Protein AF-A0A920ETE8-F1 (afdb_monomer)

Solvent-accessible surface area (backbone atoms only — not comparable to full-atom values): 13057 Å² total; per-residue (Å²): 88,96,81,69,82,36,92,68,76,80,71,85,88,72,51,53,39,56,48,32,39,50,60,36,84,74,76,60,99,85,58,78,93,66,54,73,70,38,56,34,35,37,50,45,103,34,40,29,68,51,99,68,70,90,76,66,84,75,61,38,70,64,80,86,48,90,94,59,70,65,76,68,54,61,58,68,28,41,50,51,26,44,46,45,40,51,78,30,44,57,71,51,70,75,56,35,74,44,42,38,43,24,80,41,69,48,21,35,28,38,52,48,53,51,51,48,48,26,70,57,82,55,103,54,100,55,59,39,79,79,56,87,38,87,51,88,80,77,89,91,70,62,55,55,48,62,49,63,82,90,73,92,70,94,63,94,71,80,65,64,29,39,30,35,42,31,43,35,26,25,72,63,41,55,51,45,68,74,55,46,24,73,62,12,30,53,34,80,73,39,41,74,67,72,34,82,69,85,76,69,71,63,52,42,62,72,40,49,38,36,59,49,62,79,80,79,126

Structure (mmCIF, N/CA/C/O backbone):
data_AF-A0A920ETE8-F1
#
_entry.id   AF-A0A920ETE8-F1
#
loop_
_atom_site.group_PDB
_atom_site.id
_atom_site.type_symbol
_atom_site.label_atom_id
_atom_site.label_alt_id
_atom_site.label_comp_id
_atom_site.label_asym_id
_atom_site.label_entity_id
_atom_site.label_seq_id
_atom_site.pdbx_PDB_ins_code
_atom_site.Cartn_x
_atom_site.Cartn_y
_atom_site.Cartn_z
_atom_site.occupancy
_atom_site.B_iso_or_equiv
_atom_site.auth_seq_id
_atom_site.auth_comp_id
_atom_site.auth_asym_id
_atom_site.auth_atom_id
_atom_site.pdbx_PDB_model_num
ATOM 1 N N . MET A 1 1 ? -14.131 1.488 -5.781 1.00 66.25 1 MET A N 1
ATOM 2 C CA . MET A 1 1 ? -15.372 0.775 -5.403 1.00 66.25 1 MET A CA 1
ATOM 3 C C . MET A 1 1 ? -16.608 1.586 -5.761 1.00 66.25 1 MET A C 1
ATOM 5 O O . MET A 1 1 ? -17.463 1.063 -6.451 1.00 66.25 1 MET A O 1
ATOM 9 N N . THR A 1 2 ? -16.674 2.869 -5.395 1.00 75.12 2 THR A N 1
ATOM 10 C CA . THR A 1 2 ? -17.856 3.734 -5.604 1.00 75.12 2 THR A CA 1
ATOM 11 C C . THR A 1 2 ? -18.265 3.981 -7.062 1.00 75.12 2 THR A C 1
ATOM 13 O O . THR A 1 2 ? -19.427 4.248 -7.316 1.00 75.12 2 THR A O 1
ATOM 16 N N . HIS A 1 3 ? -17.344 3.849 -8.023 1.00 78.06 3 HIS A N 1
ATOM 17 C CA . HIS A 1 3 ? -17.614 4.018 -9.461 1.00 78.06 3 HIS A CA 1
ATOM 18 C C . HIS A 1 3 ? -17.685 2.678 -10.227 1.00 78.06 3 HIS A C 1
ATOM 20 O O . HIS A 1 3 ? -17.505 2.649 -11.439 1.00 78.06 3 HIS A O 1
ATOM 26 N N . GLY A 1 4 ? -17.819 1.536 -9.537 1.00 77.62 4 GLY A N 1
ATOM 27 C CA . GLY A 1 4 ? -17.937 0.202 -10.161 1.00 77.62 4 GLY A CA 1
ATOM 28 C C . GLY A 1 4 ? -16.672 -0.364 -10.836 1.00 77.62 4 GLY A C 1
ATOM 29 O O . GLY A 1 4 ? -16.615 -1.558 -11.120 1.00 77.62 4 GLY A O 1
ATOM 30 N N . GLY A 1 5 ? -15.632 0.450 -11.040 1.00 78.50 5 GLY A N 1
ATOM 31 C CA . GLY A 1 5 ? -14.376 0.056 -11.699 1.00 78.50 5 GLY A CA 1
ATOM 32 C C . GLY A 1 5 ? -13.335 -0.645 -10.815 1.00 78.50 5 GLY A C 1
ATOM 33 O O . GLY A 1 5 ? -12.201 -0.830 -11.244 1.00 78.50 5 GLY A O 1
ATOM 34 N N . TYR A 1 6 ? -13.668 -0.999 -9.569 1.00 79.25 6 TYR A N 1
ATOM 35 C CA . TYR A 1 6 ? -12.747 -1.740 -8.695 1.00 79.25 6 TYR A CA 1
ATOM 36 C C . TYR A 1 6 ? -12.942 -3.248 -8.855 1.00 79.25 6 TYR A C 1
ATOM 38 O O . TYR A 1 6 ? -14.025 -3.698 -9.221 1.00 79.25 6 TYR A O 1
ATOM 46 N N . GLN A 1 7 ? -11.892 -4.024 -8.578 1.00 82.31 7 GLN A N 1
ATOM 47 C CA . GLN A 1 7 ? -11.924 -5.480 -8.744 1.00 82.31 7 GLN A CA 1
ATOM 48 C C . GLN A 1 7 ? -12.882 -6.147 -7.751 1.00 82.31 7 GLN A C 1
ATOM 50 O O . GLN A 1 7 ? -13.643 -7.030 -8.132 1.00 82.31 7 GLN A O 1
ATOM 55 N N . HIS A 1 8 ? -12.887 -5.683 -6.499 1.00 83.12 8 HIS A N 1
ATOM 56 C CA . HIS A 1 8 ? -13.886 -6.082 -5.514 1.00 83.12 8 HIS A CA 1
ATOM 57 C C . HIS A 1 8 ? -15.174 -5.269 -5.704 1.00 83.12 8 HIS A C 1
ATOM 59 O O . HIS A 1 8 ? -15.142 -4.031 -5.696 1.00 83.12 8 HIS A O 1
ATOM 65 N N . LYS A 1 9 ? -16.297 -5.970 -5.866 1.00 86.62 9 LYS A N 1
ATOM 66 C CA . LYS A 1 9 ? 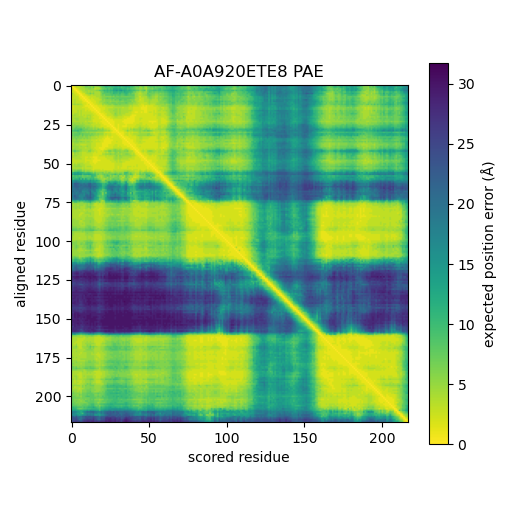-17.626 -5.400 -6.105 1.00 86.62 9 LYS A CA 1
ATOM 67 C C . LYS A 1 9 ? -18.580 -5.892 -5.009 1.00 86.62 9 LYS A C 1
ATOM 69 O O . LYS A 1 9 ? -19.114 -6.986 -5.155 1.00 86.62 9 LYS A O 1
ATOM 74 N N . PRO A 1 10 ? -18.736 -5.146 -3.903 1.00 86.06 10 PRO A N 1
ATOM 75 C CA . PRO A 1 10 ? -19.674 -5.520 -2.847 1.00 86.06 10 PRO A CA 1
ATOM 76 C C . PRO A 1 10 ? -21.125 -5.430 -3.344 1.00 86.06 10 PRO A C 1
ATOM 78 O O . PRO A 1 10 ? -21.426 -4.637 -4.240 1.00 86.06 10 PRO A O 1
ATOM 81 N N . GLU A 1 11 ? -22.011 -6.229 -2.751 1.00 88.44 11 GLU A N 1
ATOM 82 C CA . GLU A 1 11 ? -23.455 -6.126 -2.982 1.00 88.44 11 GLU A CA 1
ATOM 83 C C . GLU A 1 11 ? -24.005 -4.800 -2.439 1.00 88.44 11 GLU A C 1
ATOM 85 O O . GLU A 1 11 ? -23.480 -4.242 -1.475 1.00 88.44 11 GLU A O 1
ATOM 90 N N . PHE A 1 12 ? -25.054 -4.272 -3.071 1.00 88.50 12 PHE A N 1
ATOM 91 C CA . PHE A 1 12 ? -25.708 -3.041 -2.627 1.00 88.50 12 PHE A CA 1
ATOM 92 C C . PHE A 1 12 ? -26.869 -3.337 -1.660 1.00 88.50 12 PHE A C 1
ATOM 94 O O . PHE A 1 12 ? -27.581 -4.317 -1.873 1.00 88.50 12 PHE A O 1
ATOM 101 N N . PRO A 1 13 ? -27.138 -2.453 -0.675 1.00 90.25 13 PRO A N 1
ATOM 102 C CA . PRO A 1 13 ? -26.346 -1.278 -0.301 1.00 90.25 13 PRO A CA 1
ATOM 103 C C . PRO A 1 13 ? -25.089 -1.662 0.500 1.00 90.25 13 PRO A C 1
ATOM 105 O O . PRO A 1 13 ? -25.115 -2.599 1.290 1.00 90.25 13 PRO A O 1
ATOM 108 N N . PHE A 1 14 ? -24.001 -0.899 0.346 1.00 90.25 14 PHE A N 1
ATOM 109 C CA . PHE A 1 14 ? -22.785 -1.091 1.146 1.00 90.25 14 PHE A CA 1
ATOM 110 C C . PHE A 1 14 ? -22.212 0.230 1.656 1.00 90.25 14 PHE A C 1
ATOM 112 O O . PHE A 1 14 ? -22.317 1.267 0.999 1.00 90.25 14 PHE A O 1
ATOM 119 N N . THR A 1 15 ? -21.527 0.161 2.797 1.00 92.06 15 THR A N 1
ATOM 120 C CA . THR A 1 15 ? -20.745 1.270 3.355 1.00 92.06 15 THR A CA 1
ATOM 121 C C . THR A 1 15 ? -19.327 1.253 2.771 1.00 92.06 15 THR A C 1
ATOM 123 O O . THR A 1 15 ? -18.614 0.258 2.936 1.00 92.06 15 THR A O 1
ATOM 126 N N . PRO A 1 16 ? -18.870 2.318 2.088 1.00 90.25 16 PRO A N 1
ATOM 127 C CA . PRO A 1 16 ? -17.507 2.395 1.562 1.00 90.25 16 PRO A CA 1
ATOM 128 C C . PRO A 1 16 ? -16.430 2.494 2.657 1.00 90.25 16 PRO A C 1
ATOM 130 O O . PRO A 1 16 ? -16.723 2.643 3.837 1.00 90.25 16 PRO A O 1
ATOM 133 N N . GLY A 1 17 ? -15.159 2.465 2.246 1.00 87.69 17 GLY A N 1
ATOM 134 C CA . GLY A 1 17 ? -14.003 2.640 3.133 1.00 87.69 17 GLY A CA 1
ATOM 135 C C . GLY A 1 17 ? -13.349 1.325 3.526 1.00 87.69 17 GLY A C 1
ATOM 136 O O . GLY A 1 17 ? -14.026 0.413 3.985 1.00 87.69 17 GLY A O 1
ATOM 137 N N . THR A 1 18 ? -12.033 1.236 3.337 1.00 86.12 18 THR A N 1
ATOM 138 C CA . THR A 1 18 ? -11.254 0.022 3.632 1.00 86.12 18 THR A CA 1
ATOM 139 C C . THR A 1 18 ? -10.284 0.174 4.790 1.00 86.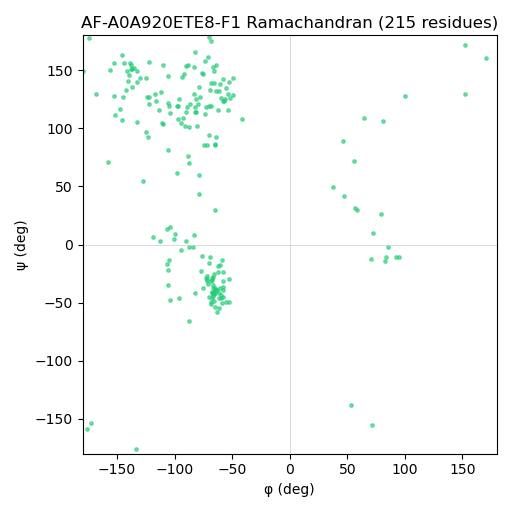12 18 THR A C 1
ATOM 141 O O . THR A 1 18 ? -9.512 -0.731 5.080 1.00 86.12 18 THR A O 1
ATOM 144 N N . GLU A 1 19 ? -10.289 1.336 5.425 1.00 85.69 19 GLU A N 1
ATOM 145 C CA . GLU A 1 19 ? -9.386 1.700 6.503 1.00 85.69 19 GLU A CA 1
ATOM 146 C C . GLU A 1 19 ? -10.174 2.481 7.544 1.00 85.69 19 GLU A C 1
ATOM 148 O O . GLU A 1 19 ? -11.027 3.295 7.188 1.00 85.69 19 GLU A O 1
ATOM 153 N N . MET A 1 20 ? -9.882 2.225 8.814 1.00 85.38 20 MET A N 1
ATOM 154 C CA . MET A 1 20 ? -10.453 2.947 9.940 1.00 85.38 20 MET A CA 1
ATOM 155 C C . MET A 1 20 ? -9.428 3.119 11.062 1.00 85.38 20 MET A C 1
ATOM 157 O O . MET A 1 20 ? -8.461 2.360 11.197 1.00 85.38 20 MET A O 1
ATOM 161 N N . ALA A 1 21 ? -9.665 4.147 11.867 1.00 85.75 21 ALA A N 1
ATOM 162 C CA . ALA A 1 21 ? -8.998 4.383 13.131 1.00 85.75 21 ALA A CA 1
ATOM 163 C C . ALA A 1 21 ? -10.029 4.942 14.108 1.00 85.75 21 ALA A C 1
ATOM 165 O O . ALA A 1 21 ? -10.775 5.856 13.758 1.00 85.75 21 ALA A O 1
ATOM 166 N N . GLY A 1 22 ? -10.069 4.412 15.322 1.00 86.44 22 GLY A N 1
ATOM 167 C CA . GLY A 1 22 ? -11.106 4.766 16.277 1.00 86.44 22 GLY A CA 1
ATOM 168 C C . GLY A 1 22 ? -10.850 4.178 17.651 1.00 86.44 22 GLY A C 1
ATOM 169 O O . GLY A 1 22 ? -9.704 3.937 18.028 1.00 86.44 22 GLY A O 1
ATOM 170 N N . GLU A 1 23 ? -11.935 3.971 18.380 1.00 89.75 23 GLU A N 1
ATOM 171 C CA . GLU A 1 23 ? -11.962 3.441 19.736 1.00 89.75 23 GLU A CA 1
ATOM 172 C C . GLU A 1 23 ? -12.972 2.297 19.803 1.00 89.75 23 GLU A C 1
ATOM 174 O O . GLU A 1 23 ? -14.011 2.342 19.141 1.00 89.75 23 GLU A O 1
ATOM 179 N N . VAL A 1 24 ? -12.663 1.262 20.577 1.00 91.69 24 VAL A N 1
ATOM 180 C CA . VAL A 1 24 ? -13.579 0.144 20.796 1.00 91.69 24 VAL A CA 1
ATOM 181 C C . VAL A 1 24 ? -14.759 0.612 21.643 1.00 91.69 24 VAL A C 1
ATOM 183 O O . VAL A 1 24 ? -14.587 1.002 22.794 1.00 91.69 24 VAL A O 1
ATOM 186 N N . THR A 1 25 ? -15.969 0.523 21.097 1.00 93.88 25 THR A N 1
ATOM 187 C CA . THR A 1 25 ? -17.221 0.879 21.789 1.00 93.88 25 THR A CA 1
ATOM 188 C C . THR A 1 25 ? -18.042 -0.340 22.211 1.00 93.88 25 THR A C 1
ATOM 190 O O . THR A 1 25 ? -18.844 -0.248 23.136 1.00 93.88 25 THR A O 1
ATOM 193 N N . ALA A 1 26 ? -17.827 -1.489 21.567 1.00 93.25 26 ALA A N 1
ATOM 194 C CA . ALA A 1 26 ? -18.455 -2.767 21.885 1.00 93.25 26 ALA A CA 1
ATOM 195 C C . ALA A 1 26 ? -17.546 -3.932 21.462 1.00 93.25 26 ALA A C 1
ATOM 197 O O . ALA A 1 26 ? -16.709 -3.784 20.569 1.00 93.25 26 ALA A O 1
ATOM 198 N N . LEU A 1 27 ? -17.731 -5.093 22.091 1.00 92.38 27 LEU A N 1
ATOM 199 C CA . LEU A 1 27 ? -16.986 -6.322 21.816 1.00 92.38 27 LEU A CA 1
ATOM 200 C C . LEU A 1 27 ? -17.955 -7.459 21.494 1.00 92.38 27 LEU A C 1
ATOM 202 O O . LEU A 1 27 ? -19.029 -7.549 22.086 1.00 92.38 27 LEU A O 1
ATOM 206 N N . GLY A 1 28 ? -17.566 -8.330 20.562 1.00 90.00 28 GLY A N 1
ATOM 207 C CA . GLY A 1 28 ? -18.260 -9.601 20.357 1.00 90.00 28 GLY A CA 1
ATOM 208 C C . GLY A 1 28 ? -17.950 -10.583 21.489 1.00 90.00 28 GLY A C 1
ATOM 209 O O . GLY A 1 28 ? -16.904 -10.476 22.124 1.00 90.00 28 GLY A O 1
ATOM 210 N N . GLU A 1 29 ? -18.824 -11.569 21.697 1.00 89.19 29 GLU A N 1
ATOM 211 C CA . GLU A 1 29 ? -18.759 -12.522 22.824 1.00 89.19 29 GLU A CA 1
ATOM 212 C C . GLU A 1 29 ? -17.406 -13.241 22.971 1.00 89.19 29 GLU A C 1
ATOM 214 O O . GLU A 1 29 ? -16.997 -13.562 24.081 1.00 89.19 29 GLU A O 1
ATOM 219 N N . ASN A 1 30 ? -16.685 -13.446 21.864 1.00 88.44 30 ASN A N 1
ATOM 220 C CA . ASN A 1 30 ? -15.416 -14.182 21.829 1.00 88.44 30 ASN A CA 1
ATOM 221 C C . ASN A 1 30 ? -14.176 -13.286 21.642 1.00 88.44 30 ASN A C 1
ATOM 223 O O . ASN A 1 30 ? -13.104 -13.789 21.309 1.00 88.44 30 ASN A O 1
ATOM 227 N N . VAL A 1 31 ? -14.299 -11.963 21.791 1.00 88.19 31 VAL A N 1
ATOM 228 C CA . VAL A 1 31 ? -13.163 -11.040 21.632 1.00 88.19 31 VAL A CA 1
ATOM 229 C C . VAL A 1 31 ? -12.506 -10.787 22.987 1.00 88.19 31 VAL A C 1
ATOM 231 O O . VAL A 1 31 ? -13.065 -10.090 23.826 1.00 88.19 31 VAL A O 1
ATOM 234 N N . THR A 1 32 ? -11.300 -11.326 23.183 1.00 88.25 32 THR A N 1
ATOM 235 C CA . THR A 1 32 ? -10.546 -11.220 24.449 1.00 88.25 32 THR A CA 1
ATOM 236 C C . THR A 1 32 ? -9.351 -10.271 24.394 1.00 88.25 32 THR A C 1
ATOM 238 O O . THR A 1 32 ? -8.848 -9.863 25.436 1.00 88.25 32 THR A O 1
ATOM 241 N N . ASP A 1 33 ? -8.888 -9.912 23.195 1.00 87.69 33 ASP A N 1
ATOM 242 C CA . ASP A 1 33 ? -7.639 -9.157 22.997 1.00 87.69 33 ASP A CA 1
ATOM 243 C C . ASP A 1 33 ? -7.800 -7.631 23.137 1.00 87.69 33 ASP A C 1
ATOM 245 O O . ASP A 1 33 ? -6.825 -6.891 23.012 1.00 87.69 33 ASP A O 1
ATOM 249 N N . PHE A 1 34 ? -9.024 -7.151 23.380 1.00 89.06 34 PHE A N 1
ATOM 250 C CA . PHE A 1 34 ? -9.376 -5.731 23.442 1.00 89.06 34 PHE A CA 1
ATOM 251 C C . PHE A 1 34 ? -10.340 -5.446 24.592 1.00 89.06 34 PHE A C 1
ATOM 253 O O . PHE A 1 34 ? -11.110 -6.314 25.000 1.00 89.06 34 PHE A O 1
ATOM 260 N N . LYS A 1 35 ? -10.354 -4.198 25.061 1.00 90.75 35 LYS A N 1
ATOM 261 C CA . LYS A 1 35 ? -11.374 -3.655 25.971 1.00 90.75 35 LYS A CA 1
ATOM 262 C C . LYS A 1 35 ? -12.059 -2.435 25.360 1.00 90.75 35 LYS A C 1
ATOM 264 O O . LYS A 1 35 ? -11.497 -1.743 24.513 1.00 90.75 35 LYS A O 1
ATOM 269 N N . ILE A 1 36 ? -13.275 -2.150 25.826 1.00 92.88 36 ILE A N 1
ATOM 270 C CA . ILE A 1 36 ? -13.955 -0.884 25.522 1.00 92.88 36 ILE A CA 1
ATOM 271 C C . ILE A 1 36 ? -13.044 0.273 25.947 1.00 92.88 36 ILE A C 1
ATOM 273 O O . ILE A 1 36 ? -12.456 0.244 27.031 1.00 92.88 36 ILE A O 1
ATOM 277 N N . GLY A 1 37 ? -12.909 1.269 25.079 1.00 89.44 37 GLY A N 1
ATOM 278 C CA . GLY A 1 37 ? -12.001 2.393 25.265 1.00 89.44 37 GLY A CA 1
ATOM 279 C C . GLY A 1 37 ? -10.632 2.233 24.605 1.00 89.44 37 GLY A C 1
ATOM 280 O O . GLY A 1 37 ? -9.878 3.204 24.522 1.00 89.44 37 GLY A O 1
ATOM 281 N N . ASP A 1 38 ? -10.283 1.037 24.117 1.00 88.00 38 ASP A N 1
ATOM 282 C CA . ASP A 1 38 ? -8.993 0.850 23.461 1.00 88.00 38 ASP A CA 1
ATOM 283 C C . ASP A 1 38 ? -8.947 1.585 22.120 1.00 88.00 38 ASP A C 1
ATOM 285 O O . ASP A 1 38 ? -9.859 1.439 21.297 1.00 88.00 38 ASP A O 1
ATOM 289 N N . PRO A 1 39 ? -7.866 2.335 21.839 1.00 85.81 39 PRO A N 1
ATOM 290 C CA . PRO A 1 39 ? -7.649 2.860 20.509 1.00 85.81 39 PRO A CA 1
ATOM 291 C C . PRO A 1 39 ? -7.335 1.700 19.563 1.00 85.81 39 PRO A C 1
ATOM 293 O O . PRO A 1 39 ? -6.558 0.802 19.891 1.00 85.81 39 PRO A O 1
ATOM 296 N N . VAL A 1 40 ? -7.897 1.738 18.360 1.00 85.38 40 VAL A N 1
ATOM 297 C CA . VAL A 1 40 ? -7.724 0.690 17.352 1.00 85.38 40 VAL A CA 1
ATOM 298 C C . VAL A 1 40 ? -7.507 1.270 15.965 1.00 85.38 40 VAL A C 1
ATOM 300 O O . VAL A 1 40 ? -7.982 2.354 15.623 1.00 85.38 40 VAL A O 1
ATOM 303 N N . VAL A 1 41 ? -6.774 0.515 15.153 1.00 84.12 41 VAL A N 1
ATOM 304 C CA . VAL A 1 41 ? -6.620 0.744 13.718 1.00 84.12 41 VAL A CA 1
ATOM 305 C C . VAL A 1 41 ? -6.831 -0.565 12.977 1.00 84.12 41 VAL A C 1
ATOM 307 O O . VAL A 1 41 ? -6.347 -1.628 13.377 1.00 84.12 41 VAL A O 1
ATOM 310 N N . GLY A 1 42 ? -7.513 -0.492 11.847 1.00 81.62 42 GLY A N 1
ATOM 311 C CA . GLY A 1 42 ? -7.835 -1.677 11.074 1.00 81.62 42 GLY A CA 1
ATOM 312 C C . GLY A 1 42 ? -8.536 -1.328 9.780 1.00 81.62 42 GLY A C 1
ATOM 313 O O . GLY A 1 42 ? -8.433 -0.215 9.265 1.00 81.62 42 GLY A O 1
ATOM 314 N N . GLY A 1 43 ? -9.237 -2.310 9.244 1.00 81.06 43 GLY A N 1
ATOM 315 C CA . GLY A 1 43 ? -10.015 -2.144 8.037 1.00 81.06 43 GLY A CA 1
ATOM 316 C C . GLY A 1 43 ? -10.522 -3.479 7.526 1.00 81.06 43 GLY A C 1
ATOM 317 O O . GLY A 1 43 ? -9.989 -4.534 7.860 1.00 81.06 43 GLY A O 1
ATOM 318 N N . ALA A 1 44 ? -11.551 -3.407 6.698 1.00 82.75 44 ALA A N 1
ATOM 319 C CA . ALA A 1 44 ? -12.096 -4.526 5.947 1.00 82.75 44 ALA A CA 1
ATOM 320 C C . ALA A 1 44 ? -12.311 -4.077 4.495 1.00 82.75 44 ALA A C 1
ATOM 322 O O . ALA A 1 44 ? -11.983 -2.952 4.130 1.00 82.75 44 ALA A O 1
ATOM 323 N N . LEU A 1 45 ? -12.883 -4.919 3.638 1.00 84.38 45 LEU A N 1
ATOM 324 C CA . LEU A 1 45 ? -13.268 -4.520 2.276 1.00 84.38 45 LEU A CA 1
ATOM 325 C C . LEU A 1 45 ? -14.598 -3.732 2.256 1.00 84.38 45 LEU A C 1
ATOM 327 O O . LEU A 1 45 ? -15.460 -3.980 1.416 1.00 84.38 45 LEU A O 1
ATOM 331 N N . GLY A 1 46 ? -14.765 -2.790 3.189 1.00 87.44 46 GLY A N 1
ATOM 332 C CA . GLY A 1 46 ? -15.981 -2.006 3.417 1.00 87.44 46 GLY A CA 1
ATOM 333 C C . GLY A 1 46 ? -16.117 -1.556 4.877 1.00 87.44 46 GLY A C 1
ATOM 334 O O . GLY A 1 46 ? -15.352 -1.981 5.742 1.00 87.44 46 GLY A O 1
ATOM 335 N N . GLY A 1 47 ? -17.095 -0.688 5.144 1.00 89.56 47 GLY A N 1
ATOM 336 C CA . GLY A 1 47 ? -17.485 -0.261 6.493 1.00 89.56 47 GLY A CA 1
ATOM 337 C C . GLY A 1 47 ? -16.664 0.877 7.106 1.00 89.56 47 GLY A C 1
ATOM 338 O O . GLY A 1 47 ? -17.068 1.408 8.132 1.00 89.56 47 GLY A O 1
ATOM 339 N N . GLY A 1 48 ? -15.533 1.269 6.509 1.00 88.81 48 GLY A N 1
ATOM 340 C CA . GLY A 1 48 ? -14.594 2.224 7.118 1.00 88.81 48 GLY A CA 1
ATOM 341 C C . GLY A 1 48 ? -15.005 3.701 7.071 1.00 88.81 48 GLY A C 1
ATOM 342 O O . GLY A 1 48 ? -14.529 4.486 7.883 1.00 88.81 48 GLY A O 1
ATOM 343 N N . LEU A 1 49 ? -15.871 4.102 6.135 1.00 90.62 49 LEU A N 1
ATOM 344 C CA . LEU A 1 49 ? -16.387 5.473 6.022 1.00 90.62 49 LEU A CA 1
ATOM 345 C C . LEU A 1 49 ? -17.764 5.585 6.686 1.00 90.62 49 LEU A C 1
ATOM 347 O O . LEU A 1 49 ? -18.762 5.882 6.032 1.00 90.62 49 LEU A O 1
ATOM 351 N N . ALA A 1 50 ? -17.797 5.317 7.988 1.00 92.19 50 ALA A N 1
ATOM 352 C CA . ALA A 1 50 ? -18.955 5.469 8.859 1.00 92.19 50 ALA A CA 1
ATOM 353 C C . ALA A 1 50 ? -18.505 5.903 10.259 1.00 92.19 50 ALA A C 1
ATOM 355 O O . ALA A 1 50 ? -17.336 5.760 10.614 1.00 92.19 50 ALA A O 1
ATOM 356 N N . GLU A 1 51 ? -19.437 6.421 11.059 1.00 92.38 51 GLU A N 1
ATOM 357 C CA . GLU A 1 51 ? -19.171 6.778 12.460 1.00 92.38 51 GLU A CA 1
ATOM 358 C C . GLU A 1 51 ? -18.909 5.538 13.325 1.00 92.38 51 GLU A C 1
ATOM 360 O O . GLU A 1 51 ? -18.139 5.593 14.279 1.00 92.38 51 GLU A O 1
ATOM 365 N N . MET A 1 52 ? -19.533 4.413 12.965 1.00 91.38 52 MET A N 1
ATOM 366 C CA . MET A 1 52 ? -19.440 3.130 13.653 1.00 91.38 52 MET A CA 1
ATOM 367 C C . MET A 1 52 ? -19.362 2.007 12.619 1.00 91.38 52 MET A C 1
ATOM 369 O O . MET A 1 52 ? -19.991 2.077 11.562 1.00 91.38 52 MET A O 1
ATOM 373 N N . GLY A 1 53 ? -18.622 0.946 12.933 1.00 90.06 53 GLY A N 1
ATOM 374 C CA . GLY A 1 53 ? -18.525 -0.230 12.077 1.00 90.06 53 GLY A CA 1
ATOM 375 C C . GLY A 1 53 ? -18.127 -1.471 12.862 1.00 90.06 53 GLY A C 1
ATOM 376 O O . GLY A 1 53 ? -17.420 -1.387 13.865 1.00 90.06 53 GLY A O 1
ATOM 377 N N . VAL A 1 54 ? -18.592 -2.627 12.393 1.00 90.50 54 VAL A N 1
ATOM 378 C CA . VAL A 1 54 ? -18.227 -3.933 12.945 1.00 90.50 54 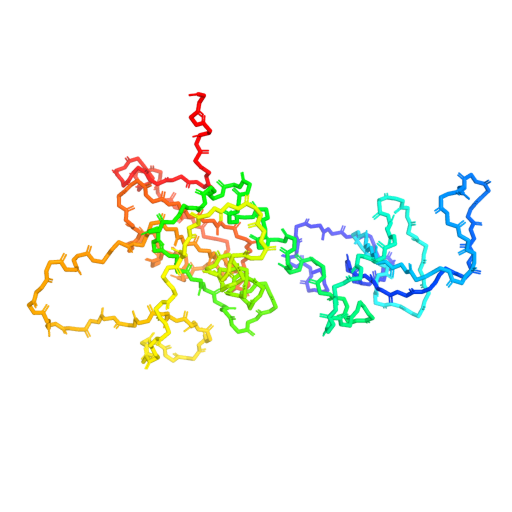VAL A CA 1
ATOM 379 C C . VAL A 1 54 ? -17.114 -4.507 12.082 1.00 90.50 54 VAL A C 1
ATOM 381 O O . VAL A 1 54 ? -17.304 -4.723 10.885 1.00 90.50 54 VAL A O 1
ATOM 384 N N . PHE A 1 55 ? -15.950 -4.746 12.681 1.00 87.12 55 PHE A N 1
ATOM 385 C CA . PHE A 1 55 ? -14.773 -5.225 11.964 1.00 87.12 55 PHE A CA 1
ATOM 386 C C . PHE A 1 55 ? -14.291 -6.543 12.567 1.00 87.12 55 PHE A C 1
ATOM 388 O O . PHE A 1 55 ? -13.954 -6.573 13.753 1.00 87.12 55 PHE A O 1
ATOM 395 N N . PRO A 1 56 ? -14.234 -7.630 11.779 1.00 80.38 56 PRO A N 1
ATOM 396 C CA . PRO A 1 56 ? -13.565 -8.838 12.225 1.00 80.38 56 PRO A CA 1
ATOM 397 C C . PRO A 1 56 ? -12.047 -8.607 12.262 1.00 80.38 56 PRO A C 1
ATOM 399 O O . PRO A 1 56 ? -11.537 -7.704 11.587 1.00 80.38 56 PRO A O 1
ATOM 402 N N . PRO A 1 57 ? -11.296 -9.442 12.997 1.00 70.38 57 PRO A N 1
ATOM 403 C CA . PRO A 1 57 ? -9.853 -9.486 12.861 1.00 70.38 57 PRO A CA 1
ATOM 404 C C . PRO A 1 57 ? -9.427 -9.604 11.382 1.00 70.38 57 PRO A C 1
ATOM 406 O O . PRO A 1 57 ? -10.076 -10.308 10.606 1.00 70.38 57 PRO A O 1
ATOM 409 N N . PRO A 1 58 ? -8.329 -8.947 10.979 1.00 72.00 58 PRO A N 1
ATOM 410 C CA . PRO A 1 58 ? -7.338 -8.377 11.875 1.00 72.00 58 PRO A CA 1
ATOM 411 C C . PRO A 1 58 ? -7.534 -6.867 12.158 1.00 72.00 58 PRO A C 1
ATOM 413 O O . PRO A 1 58 ? -7.229 -6.003 11.333 1.00 72.00 58 PRO A O 1
ATOM 416 N N . VAL A 1 59 ? -7.980 -6.554 13.379 1.00 75.00 59 VAL A N 1
ATOM 417 C CA . VAL A 1 59 ? -7.967 -5.218 14.002 1.00 75.00 59 VAL A CA 1
ATOM 418 C C . VAL A 1 59 ? -6.853 -5.221 15.040 1.00 75.00 59 VAL A C 1
ATOM 420 O O . VAL A 1 59 ? -6.583 -6.255 15.644 1.00 75.00 59 VAL A O 1
ATOM 423 N N . TYR A 1 60 ? -6.162 -4.097 15.216 1.00 77.12 60 TYR A N 1
ATOM 424 C CA . TYR A 1 60 ? -4.986 -4.033 16.078 1.00 77.12 60 TYR A CA 1
ATOM 425 C C . TYR A 1 60 ? -4.995 -2.770 16.924 1.00 77.12 60 TYR A C 1
ATOM 427 O O . TYR A 1 60 ? -5.456 -1.718 16.471 1.00 77.12 60 TYR A O 1
ATOM 435 N N . ALA A 1 61 ? -4.375 -2.847 18.099 1.00 73.81 61 ALA A N 1
ATOM 436 C CA . ALA A 1 61 ? -3.958 -1.652 18.812 1.00 73.81 61 ALA A CA 1
ATOM 437 C C . ALA A 1 61 ? -2.962 -0.860 17.935 1.00 73.81 61 ALA A C 1
ATOM 439 O O . ALA A 1 61 ? -2.096 -1.461 17.282 1.00 73.81 61 ALA A O 1
ATOM 440 N N . PRO A 1 62 ? -3.066 0.477 17.863 1.00 68.56 62 PRO A N 1
ATOM 441 C CA . PRO A 1 62 ? -2.136 1.282 17.095 1.00 68.56 62 PRO A CA 1
ATOM 442 C C . PRO A 1 62 ? -0.739 1.174 17.696 1.00 68.56 62 PRO A C 1
ATOM 444 O O . PRO A 1 62 ? -0.536 1.378 18.892 1.00 68.56 62 PRO A O 1
AT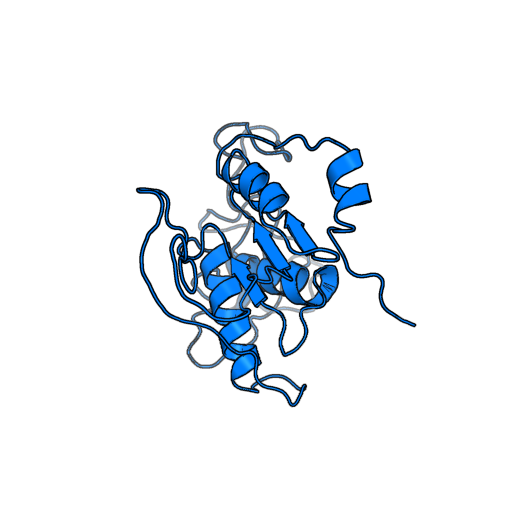OM 447 N N . TYR A 1 63 ? 0.247 0.925 16.838 1.00 62.62 63 TYR A N 1
ATOM 448 C CA . TYR A 1 63 ? 1.637 1.107 17.221 1.00 62.62 63 TYR A CA 1
ATOM 449 C C . TYR A 1 63 ? 1.892 2.609 17.407 1.00 62.62 63 TYR A C 1
ATOM 451 O O . TYR A 1 63 ? 1.705 3.398 16.477 1.00 62.62 63 TYR A O 1
ATOM 459 N N . GLN A 1 64 ? 2.275 3.010 18.619 1.00 55.56 64 GLN A N 1
ATOM 460 C CA . GLN A 1 64 ? 2.586 4.399 18.954 1.00 55.56 64 GLN A CA 1
ATOM 461 C C . GLN A 1 64 ? 3.894 4.801 18.262 1.00 55.56 64 GLN A C 1
ATOM 463 O O . GLN A 1 64 ? 4.986 4.571 18.774 1.00 55.56 64 GLN A O 1
ATOM 468 N N . ILE A 1 65 ? 3.795 5.400 17.077 1.00 53.16 65 ILE A N 1
ATOM 469 C CA . ILE A 1 65 ? 4.920 6.112 16.469 1.00 53.16 65 ILE A CA 1
ATOM 470 C C . ILE A 1 65 ? 4.822 7.561 16.943 1.00 53.16 65 ILE A C 1
ATOM 472 O O . ILE A 1 65 ? 3.863 8.260 16.609 1.00 53.16 65 ILE A O 1
ATOM 476 N N . HIS A 1 66 ? 5.798 8.013 17.735 1.00 46.94 66 HIS A N 1
ATOM 477 C CA . HIS A 1 66 ? 5.848 9.394 18.216 1.00 46.94 66 HIS A CA 1
ATOM 478 C C . HIS A 1 66 ? 5.722 10.386 17.047 1.00 46.94 66 HIS A C 1
ATOM 480 O O . HIS A 1 66 ? 6.461 10.307 16.068 1.00 46.94 66 HIS A O 1
ATOM 486 N N . GLY A 1 67 ? 4.764 11.313 17.148 1.00 46.00 67 GLY A N 1
ATOM 487 C CA . GLY A 1 67 ? 4.490 12.323 16.120 1.00 46.00 67 GLY A CA 1
ATOM 488 C C . GLY A 1 67 ? 3.552 11.879 14.990 1.00 46.00 67 GLY A C 1
ATOM 489 O O . GLY A 1 67 ? 3.207 12.703 14.145 1.00 46.00 67 GLY A O 1
ATOM 490 N N . PHE A 1 68 ? 3.091 10.623 14.974 1.00 50.12 68 PHE A N 1
ATOM 491 C CA . PHE A 1 68 ? 2.133 10.126 13.985 1.00 50.12 68 PHE A CA 1
ATOM 492 C C . PHE A 1 68 ? 0.732 9.989 14.595 1.00 50.12 68 PHE A C 1
ATOM 494 O O . PHE A 1 68 ? 0.511 9.248 15.552 1.00 50.12 68 PHE A O 1
ATOM 501 N N . CYS A 1 69 ? -0.246 10.713 14.046 1.00 54.78 69 CYS A N 1
ATOM 502 C CA . CYS A 1 69 ? -1.623 10.661 14.533 1.00 54.78 69 CYS A CA 1
ATOM 503 C C . CYS A 1 69 ? -2.337 9.422 13.971 1.00 54.78 69 CYS A C 1
ATOM 505 O O . CYS A 1 69 ? -2.778 9.427 12.821 1.00 54.78 69 CYS A O 1
ATOM 507 N N . TYR A 1 70 ? -2.485 8.368 14.782 1.00 57.62 70 TYR A N 1
ATOM 508 C CA . TYR A 1 70 ? -3.187 7.141 14.373 1.00 57.62 70 TYR A CA 1
ATOM 509 C C . TYR A 1 70 ? -4.638 7.409 13.935 1.00 57.62 70 TYR A C 1
ATOM 511 O O . TYR A 1 70 ? -5.116 6.764 13.006 1.00 57.62 70 TYR A O 1
ATOM 519 N N . ARG A 1 71 ? -5.301 8.423 14.522 1.00 53.09 71 ARG A N 1
ATOM 520 C CA . ARG A 1 71 ? -6.677 8.846 14.186 1.00 53.09 71 ARG A CA 1
ATOM 521 C C . ARG A 1 71 ? -6.874 9.257 12.724 1.00 53.09 71 ARG A C 1
ATOM 523 O O . ARG A 1 71 ? -8.012 9.398 12.300 1.00 53.09 71 ARG A O 1
ATOM 530 N N . ARG A 1 72 ? -5.806 9.472 11.947 1.00 57.41 72 ARG A N 1
ATOM 531 C CA . ARG A 1 72 ? -5.907 9.912 10.546 1.00 57.41 72 ARG A CA 1
ATOM 532 C C . ARG A 1 72 ? -5.753 8.799 9.502 1.00 57.41 72 ARG A C 1
ATOM 534 O O . ARG A 1 72 ? -5.636 9.144 8.334 1.00 57.41 72 ARG A O 1
ATOM 541 N N . GLY A 1 73 ? -5.731 7.511 9.867 1.00 55.69 73 GLY A N 1
ATOM 542 C CA . GLY A 1 73 ? -5.832 6.396 8.900 1.00 55.69 73 GLY A CA 1
ATOM 543 C C . GLY A 1 73 ? -4.771 6.426 7.789 1.00 55.69 73 GLY A C 1
ATOM 544 O O . GLY A 1 73 ? -5.053 6.781 6.652 1.00 55.69 73 GLY A O 1
ATOM 545 N N . HIS A 1 74 ? -3.518 6.134 8.136 1.00 61.25 74 HIS A N 1
ATOM 546 C CA . HIS A 1 74 ? -2.376 6.154 7.202 1.00 61.25 74 HIS A CA 1
ATOM 547 C C . HIS A 1 74 ? -1.698 4.779 7.056 1.00 61.25 74 HIS A C 1
ATOM 549 O O . HIS A 1 74 ? -0.640 4.647 6.431 1.00 61.25 74 HIS A O 1
ATOM 555 N N . ARG A 1 75 ? -2.283 3.741 7.656 1.00 69.62 75 ARG A N 1
ATOM 556 C CA . ARG A 1 75 ? -1.738 2.390 7.723 1.00 69.62 75 ARG A CA 1
ATOM 557 C C . ARG A 1 75 ? -1.674 1.756 6.346 1.00 69.62 75 ARG A C 1
ATOM 559 O O . ARG A 1 75 ? -0.625 1.211 6.013 1.00 69.62 75 ARG A O 1
ATOM 566 N N . PHE A 1 76 ? -2.739 1.805 5.545 1.00 77.44 76 PHE A N 1
ATOM 567 C CA . PHE A 1 76 ? -2.730 1.076 4.272 1.00 77.44 76 PHE A CA 1
ATOM 568 C C . PHE A 1 76 ? -1.706 1.647 3.295 1.00 77.44 76 PHE A C 1
ATOM 570 O O . PHE A 1 76 ? -1.018 0.874 2.631 1.00 77.44 76 PHE A O 1
ATOM 577 N N . GLY A 1 77 ? -1.520 2.970 3.254 1.00 80.69 77 GLY A N 1
ATOM 578 C CA . GLY A 1 77 ? -0.474 3.595 2.440 1.00 80.69 77 GLY A CA 1
ATOM 579 C C . GLY A 1 77 ? 0.931 3.115 2.816 1.00 80.69 77 GLY A C 1
ATOM 580 O O . GLY A 1 77 ? 1.685 2.664 1.953 1.00 80.69 77 GLY A O 1
ATOM 581 N N . LEU A 1 78 ? 1.260 3.152 4.111 1.00 78.12 78 LEU A N 1
ATOM 582 C CA . LEU A 1 78 ? 2.561 2.721 4.636 1.00 78.12 78 LEU A CA 1
ATOM 583 C C . LEU A 1 78 ? 2.783 1.213 4.501 1.00 78.12 78 LEU A C 1
ATOM 585 O O . LEU A 1 78 ? 3.864 0.787 4.101 1.00 78.12 78 LEU A O 1
ATOM 589 N N . LEU A 1 79 ? 1.765 0.399 4.781 1.00 81.56 79 LEU A N 1
ATOM 590 C CA . LEU A 1 79 ? 1.837 -1.052 4.625 1.00 81.56 79 LEU A CA 1
ATOM 591 C C . LEU A 1 79 ? 2.016 -1.437 3.153 1.00 81.56 79 LEU A C 1
ATOM 593 O O . LEU A 1 79 ? 2.841 -2.293 2.841 1.00 81.56 79 LEU A O 1
ATOM 597 N N . THR A 1 80 ? 1.303 -0.771 2.242 1.00 87.31 80 THR A N 1
ATOM 598 C CA . THR A 1 80 ? 1.451 -0.981 0.794 1.00 87.31 80 THR A CA 1
ATOM 599 C C . THR A 1 80 ? 2.867 -0.644 0.343 1.00 87.31 80 THR A C 1
ATOM 601 O O . THR A 1 80 ? 3.494 -1.439 -0.361 1.00 87.31 80 THR A O 1
ATOM 604 N N . ALA A 1 81 ? 3.405 0.493 0.791 1.00 84.38 81 ALA A N 1
ATOM 605 C CA . ALA A 1 81 ? 4.783 0.880 0.523 1.00 84.38 81 ALA A CA 1
ATOM 606 C C . ALA A 1 81 ? 5.786 -0.149 1.070 1.00 84.38 81 ALA A C 1
ATOM 608 O O . ALA A 1 81 ? 6.687 -0.567 0.344 1.00 84.38 81 ALA A O 1
ATOM 609 N N . TYR A 1 82 ? 5.601 -0.604 2.313 1.00 82.94 82 TYR A N 1
ATOM 610 C CA . TYR A 1 82 ? 6.457 -1.599 2.957 1.00 82.94 82 TYR A CA 1
ATOM 611 C C . TYR A 1 82 ? 6.454 -2.931 2.201 1.00 82.94 82 TYR A C 1
ATOM 613 O O . TYR A 1 82 ? 7.510 -3.407 1.787 1.00 82.94 82 TYR A O 1
ATOM 621 N N . VAL A 1 83 ? 5.276 -3.509 1.955 1.00 85.69 83 VAL A N 1
ATOM 622 C CA . VAL A 1 83 ? 5.147 -4.787 1.241 1.00 85.69 83 VAL A CA 1
ATOM 623 C C . VAL A 1 83 ? 5.745 -4.680 -0.158 1.00 85.69 83 VAL A C 1
ATOM 625 O O . VAL A 1 83 ? 6.491 -5.562 -0.583 1.00 85.69 83 VAL A O 1
ATOM 628 N N . SER A 1 84 ? 5.469 -3.586 -0.867 1.00 89.06 84 SER A N 1
ATOM 629 C CA . SER A 1 84 ? 5.950 -3.402 -2.234 1.00 89.06 84 SER A CA 1
ATOM 630 C C . SER A 1 84 ? 7.462 -3.218 -2.289 1.00 89.06 84 SER A C 1
ATOM 632 O O . SER A 1 84 ? 8.117 -3.888 -3.076 1.00 89.06 84 SER A O 1
ATOM 634 N N . LEU A 1 85 ? 8.038 -2.333 -1.473 1.00 83.75 85 LEU A N 1
ATOM 635 C CA . LEU A 1 85 ? 9.460 -1.990 -1.555 1.00 83.75 85 LEU A CA 1
ATOM 636 C C . LEU A 1 85 ? 10.352 -3.010 -0.833 1.00 83.75 85 LEU A C 1
ATOM 638 O O . LEU A 1 85 ? 11.393 -3.387 -1.371 1.00 83.75 85 LEU A O 1
ATOM 642 N N . VAL A 1 86 ? 9.952 -3.486 0.350 1.00 81.19 86 VAL A N 1
ATOM 643 C CA . VAL A 1 86 ? 10.739 -4.442 1.152 1.00 81.19 86 VAL A CA 1
ATOM 644 C C . VAL A 1 86 ? 10.415 -5.867 0.748 1.00 81.19 86 VAL A C 1
ATOM 646 O O . VAL A 1 86 ? 11.272 -6.551 0.199 1.00 81.19 86 VAL A O 1
ATOM 649 N N . CYS A 1 87 ? 9.183 -6.316 0.988 1.00 83.31 87 CYS A N 1
ATOM 650 C CA . CYS A 1 87 ? 8.852 -7.739 0.905 1.00 83.31 87 CYS A CA 1
ATOM 651 C C . CYS A 1 87 ? 8.848 -8.271 -0.530 1.00 83.31 87 CYS A C 1
ATOM 653 O O . CYS A 1 87 ? 9.157 -9.433 -0.755 1.00 83.31 87 CYS A O 1
ATOM 655 N N . ARG A 1 88 ? 8.450 -7.447 -1.504 1.00 86.56 88 ARG A N 1
ATOM 656 C CA . ARG A 1 88 ? 8.374 -7.837 -2.921 1.00 86.56 88 ARG A CA 1
ATOM 657 C C . ARG A 1 88 ? 9.534 -7.266 -3.721 1.00 86.56 88 ARG A C 1
ATOM 659 O O . ARG A 1 88 ? 10.213 -7.980 -4.458 1.00 86.56 88 ARG A O 1
ATOM 666 N N . GLY A 1 89 ? 9.791 -5.979 -3.534 1.00 83.69 89 GLY A N 1
ATOM 667 C CA . GLY A 1 89 ? 10.831 -5.240 -4.222 1.00 83.69 89 GLY A CA 1
ATOM 668 C C . GLY A 1 89 ? 12.226 -5.586 -3.739 1.00 83.69 89 GLY A C 1
ATOM 669 O O . GLY A 1 89 ? 13.146 -5.517 -4.543 1.00 83.69 89 GLY A O 1
ATOM 670 N N . HIS A 1 90 ? 12.420 -6.000 -2.484 1.00 82.44 90 HIS A N 1
ATOM 671 C CA . HIS A 1 90 ? 13.746 -6.238 -1.906 1.00 82.44 90 HIS A CA 1
ATOM 672 C C . HIS A 1 90 ? 14.712 -5.076 -2.198 1.00 82.44 90 HIS A C 1
ATOM 674 O O . HIS A 1 90 ? 15.855 -5.307 -2.606 1.00 82.44 90 HIS A O 1
ATOM 680 N N . VAL A 1 91 ? 14.239 -3.830 -2.090 1.00 79.50 91 VAL A N 1
ATOM 681 C CA . VAL A 1 91 ? 15.055 -2.630 -2.331 1.00 79.50 91 VAL A CA 1
ATOM 682 C C . VAL A 1 91 ? 16.309 -2.693 -1.458 1.00 79.50 91 VAL A C 1
ATOM 684 O O . VAL A 1 91 ? 16.227 -2.953 -0.261 1.00 79.50 91 VAL A O 1
ATOM 687 N N . GLN A 1 92 ? 17.467 -2.493 -2.076 1.00 73.25 92 GLN A N 1
ATOM 688 C CA . GLN A 1 92 ? 18.773 -2.523 -1.431 1.00 73.25 92 GLN A CA 1
ATOM 689 C C . GLN A 1 92 ? 19.382 -1.121 -1.372 1.00 73.25 92 GLN A C 1
ATOM 691 O O . GLN A 1 92 ? 19.106 -0.287 -2.242 1.00 73.25 92 GLN A O 1
ATOM 696 N N . PRO A 1 93 ? 20.274 -0.857 -0.402 1.00 69.00 93 PRO A N 1
ATOM 697 C CA . PRO A 1 93 ? 21.138 0.311 -0.447 1.00 69.00 93 PRO A CA 1
ATOM 698 C C . PRO A 1 93 ? 21.837 0.442 -1.807 1.00 69.00 93 PRO A C 1
ATOM 700 O O . PRO A 1 93 ? 22.443 -0.504 -2.307 1.00 69.00 93 PRO A O 1
ATOM 703 N N . GLY A 1 94 ? 21.739 1.626 -2.411 1.00 68.94 94 GLY A N 1
ATOM 704 C CA . GLY A 1 94 ? 22.301 1.913 -3.734 1.00 68.94 94 GLY A CA 1
ATOM 705 C C . GLY A 1 94 ? 21.353 1.687 -4.917 1.00 68.94 94 GLY A C 1
ATOM 706 O O . GLY A 1 94 ? 21.673 2.163 -6.006 1.00 68.94 94 GLY A O 1
ATOM 707 N N . ASP A 1 95 ? 20.195 1.049 -4.716 1.00 71.50 95 ASP A N 1
ATOM 708 C CA . ASP A 1 95 ? 19.146 0.993 -5.739 1.00 71.50 95 ASP A CA 1
ATOM 709 C C . ASP A 1 95 ? 18.577 2.393 -6.011 1.00 71.50 95 ASP A C 1
ATOM 711 O O . ASP A 1 95 ? 18.296 3.166 -5.090 1.00 71.50 95 ASP A O 1
ATOM 715 N N . TRP A 1 96 ? 18.329 2.695 -7.284 1.00 75.50 96 TRP A N 1
ATOM 716 C CA . TRP A 1 96 ? 17.539 3.858 -7.681 1.00 75.50 96 TRP A CA 1
ATOM 717 C C . TRP A 1 96 ? 16.059 3.498 -7.767 1.00 7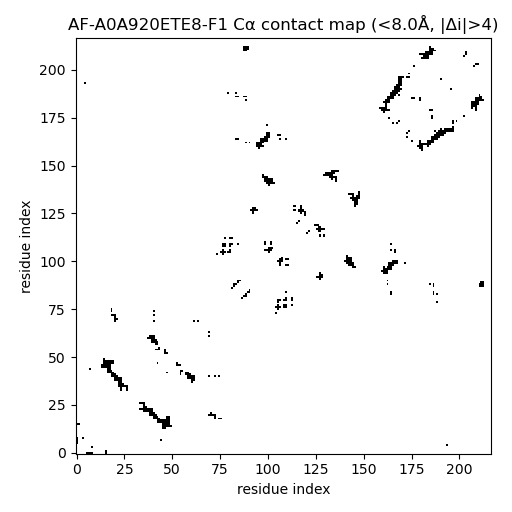5.50 96 TRP A C 1
ATOM 719 O O . TRP A 1 96 ? 15.660 2.676 -8.600 1.00 75.50 96 TRP A O 1
ATOM 729 N N . VAL A 1 97 ? 15.242 4.155 -6.939 1.00 80.19 97 VAL A N 1
ATOM 730 C CA . VAL A 1 97 ? 13.791 3.949 -6.898 1.00 80.19 97 VAL A CA 1
ATOM 731 C C . VAL A 1 97 ? 13.059 5.128 -7.539 1.00 80.19 97 VAL A C 1
ATOM 733 O O . VAL A 1 97 ? 13.188 6.269 -7.099 1.00 80.19 97 VAL A O 1
ATOM 736 N N . LEU A 1 98 ? 12.267 4.854 -8.575 1.00 81.38 98 LEU A N 1
ATOM 737 C CA . LEU A 1 98 ? 11.335 5.811 -9.172 1.00 81.38 98 LEU A CA 1
ATOM 738 C C . LEU A 1 98 ? 9.938 5.591 -8.586 1.00 81.38 98 LEU A C 1
ATOM 740 O O . LEU A 1 98 ? 9.418 4.483 -8.668 1.00 81.38 98 LEU A O 1
ATOM 744 N N . VAL A 1 99 ? 9.323 6.632 -8.025 1.00 82.94 99 VAL A N 1
ATOM 745 C CA . VAL A 1 99 ? 7.971 6.568 -7.447 1.00 82.94 99 VAL A CA 1
ATOM 746 C C . VAL A 1 99 ? 7.021 7.424 -8.277 1.00 82.94 99 VAL A C 1
ATOM 748 O O . VAL A 1 99 ? 7.159 8.647 -8.328 1.00 82.94 99 VAL A O 1
ATOM 751 N N . HIS A 1 100 ? 6.037 6.791 -8.911 1.00 82.75 100 HIS A N 1
ATOM 752 C CA . HIS A 1 100 ? 4.958 7.503 -9.597 1.00 82.75 100 HIS A CA 1
ATOM 753 C C . HIS A 1 100 ? 3.865 7.917 -8.616 1.00 82.75 100 HIS A C 1
ATOM 755 O O . HIS A 1 100 ? 3.683 7.289 -7.573 1.00 82.75 100 HIS A O 1
ATOM 761 N N . GLY A 1 101 ? 3.138 8.996 -8.927 1.00 82.12 101 GLY A N 1
ATOM 762 C CA . GLY A 1 101 ? 2.063 9.489 -8.056 1.00 82.12 101 GLY A CA 1
ATOM 763 C C . GLY A 1 101 ? 2.537 9.845 -6.640 1.00 82.12 101 GLY A C 1
ATOM 764 O O . GLY A 1 101 ? 1.782 9.711 -5.681 1.00 82.12 101 GLY A O 1
ATOM 765 N N . ALA A 1 102 ? 3.796 10.262 -6.494 1.00 76.94 102 ALA A N 1
ATOM 766 C CA . ALA A 1 102 ? 4.491 10.413 -5.213 1.00 76.94 102 ALA A CA 1
ATOM 767 C C . ALA A 1 102 ? 3.861 11.417 -4.232 1.00 76.94 102 ALA A C 1
ATOM 769 O O . ALA A 1 102 ? 4.172 11.386 -3.049 1.00 76.94 102 ALA A O 1
ATOM 770 N N . ALA A 1 103 ? 2.989 12.305 -4.704 1.00 76.31 103 ALA A N 1
ATOM 771 C CA . ALA A 1 103 ? 2.255 13.228 -3.844 1.00 76.31 103 ALA A CA 1
ATOM 772 C C . ALA A 1 103 ? 0.855 12.710 -3.439 1.00 76.31 103 ALA A C 1
ATOM 774 O O . ALA A 1 103 ? 0.190 13.332 -2.618 1.00 76.31 103 ALA A O 1
ATOM 775 N N . GLY A 1 104 ? 0.411 11.565 -3.972 1.00 77.25 104 GLY A N 1
ATOM 776 C CA . GLY A 1 104 ? -0.769 10.841 -3.486 1.00 77.25 104 GLY A CA 1
ATOM 777 C C . GLY A 1 104 ? -0.443 9.957 -2.277 1.00 77.25 104 GLY A C 1
ATOM 778 O O . GLY A 1 104 ? 0.722 9.680 -2.014 1.00 77.25 104 GLY A O 1
ATOM 779 N N . GLY A 1 105 ? -1.455 9.462 -1.554 1.00 80.88 105 GLY A N 1
ATOM 780 C CA . GLY A 1 105 ? -1.260 8.774 -0.264 1.00 80.88 105 GLY A CA 1
ATOM 781 C C . GLY A 1 105 ? -0.254 7.612 -0.290 1.00 80.88 105 GLY A C 1
ATOM 782 O O . GLY A 1 105 ? 0.684 7.582 0.504 1.00 80.88 105 GLY A O 1
ATOM 783 N N . VAL A 1 106 ? -0.389 6.688 -1.248 1.00 83.06 106 VAL A N 1
ATOM 784 C CA . VAL A 1 106 ? 0.532 5.541 -1.392 1.00 83.06 106 VAL A CA 1
ATOM 785 C C . VAL A 1 106 ? 1.915 5.940 -1.915 1.00 83.06 106 VAL A C 1
ATOM 787 O O . VAL A 1 106 ? 2.908 5.309 -1.563 1.00 83.06 106 VAL A O 1
ATOM 790 N N . GLY A 1 107 ? 1.997 6.977 -2.751 1.00 81.50 107 GLY A N 1
ATOM 791 C CA . GLY A 1 107 ? 3.264 7.465 -3.292 1.00 81.50 107 GLY A CA 1
ATOM 792 C C . GLY A 1 107 ? 4.062 8.256 -2.254 1.00 81.50 107 GLY A C 1
ATOM 793 O O . GLY A 1 107 ? 5.280 8.104 -2.159 1.00 81.50 107 GLY A O 1
ATOM 794 N N . LEU A 1 108 ? 3.375 9.042 -1.425 1.00 78.56 108 LEU A N 1
ATOM 795 C CA . LEU A 1 108 ? 3.973 9.781 -0.320 1.00 78.56 108 LEU A CA 1
ATOM 796 C C . LEU A 1 108 ? 4.493 8.809 0.735 1.00 78.56 108 LEU A C 1
ATOM 798 O O . LEU A 1 108 ? 5.636 8.936 1.165 1.00 78.56 108 LEU A O 1
ATOM 802 N N . ALA A 1 109 ? 3.701 7.787 1.074 1.00 79.94 109 ALA A N 1
ATOM 803 C CA . ALA A 1 109 ? 4.135 6.701 1.943 1.00 79.94 109 ALA A CA 1
ATOM 804 C C . ALA A 1 109 ? 5.409 6.022 1.410 1.00 79.94 109 ALA A C 1
ATOM 806 O O . ALA A 1 109 ? 6.393 5.926 2.138 1.00 79.94 109 ALA A O 1
ATOM 807 N N . ALA A 1 110 ? 5.441 5.647 0.125 1.00 80.62 110 ALA A N 1
ATOM 808 C CA . ALA A 1 110 ? 6.626 5.062 -0.508 1.00 80.62 110 ALA A CA 1
ATOM 809 C C . ALA A 1 110 ? 7.847 5.994 -0.481 1.00 80.62 110 ALA A C 1
ATOM 811 O O . ALA A 1 110 ? 8.973 5.535 -0.282 1.00 80.62 110 ALA A O 1
ATOM 812 N N . SER A 1 111 ? 7.628 7.298 -0.649 1.00 74.88 111 SER A N 1
ATOM 813 C CA . SER A 1 111 ? 8.690 8.307 -0.638 1.00 74.88 111 SER A CA 1
ATOM 814 C C . SER A 1 111 ? 9.275 8.486 0.766 1.00 74.88 111 SER A C 1
ATOM 816 O O . SER A 1 111 ? 10.494 8.471 0.930 1.00 74.88 111 SER A O 1
ATOM 818 N N . ILE A 1 112 ? 8.418 8.570 1.789 1.00 66.25 112 ILE A N 1
ATOM 819 C CA . ILE A 1 112 ? 8.821 8.687 3.197 1.00 66.25 112 ILE A CA 1
ATOM 820 C C . ILE A 1 112 ? 9.523 7.411 3.675 1.00 66.25 112 ILE A C 1
ATOM 822 O O . ILE A 1 112 ? 10.546 7.505 4.351 1.00 66.25 112 ILE A O 1
ATOM 826 N N . SER A 1 113 ? 9.040 6.218 3.303 1.00 64.69 113 SER A N 1
ATOM 827 C CA . SER A 1 113 ? 9.688 4.951 3.678 1.00 64.69 113 SER A CA 1
ATOM 828 C C . SER A 1 113 ? 11.138 4.882 3.195 1.00 64.69 113 SER A C 1
ATOM 830 O O . SER A 1 113 ? 12.010 4.453 3.946 1.00 64.69 113 SER A O 1
ATOM 832 N N . GLN A 1 114 ? 11.430 5.385 1.991 1.00 60.19 114 GLN A N 1
ATOM 833 C CA . GLN A 1 114 ? 12.808 5.475 1.498 1.00 60.19 114 GLN A CA 1
ATOM 834 C C . GLN A 1 114 ? 13.665 6.431 2.332 1.00 60.19 114 GLN A C 1
ATOM 836 O O . GLN A 1 114 ? 14.831 6.136 2.585 1.00 60.19 114 GLN A O 1
ATOM 841 N N . SER A 1 115 ? 13.102 7.560 2.772 1.00 50.41 115 SER A N 1
ATOM 842 C CA . SER A 1 115 ? 13.803 8.530 3.620 1.00 50.41 115 SER A CA 1
ATOM 843 C C . SER A 1 115 ? 14.092 7.958 5.011 1.00 50.41 115 SER A C 1
ATOM 845 O O . SER A 1 115 ? 15.216 8.040 5.491 1.00 50.41 115 SER A O 1
ATOM 847 N N . ILE A 1 116 ? 13.113 7.311 5.648 1.00 45.81 116 ILE A N 1
ATOM 848 C CA . ILE A 1 116 ? 13.280 6.705 6.980 1.00 45.81 116 ILE A CA 1
ATOM 849 C C . ILE A 1 116 ? 14.317 5.573 6.934 1.00 45.81 116 ILE A C 1
ATOM 851 O O . ILE A 1 116 ? 15.165 5.470 7.821 1.00 45.81 116 ILE A O 1
ATOM 855 N N . TRP A 1 117 ? 14.324 4.769 5.868 1.00 47.41 117 TRP A N 1
ATOM 856 C CA . TRP A 1 117 ? 15.352 3.744 5.661 1.00 47.41 117 TRP A CA 1
ATOM 857 C C . TRP A 1 117 ? 16.720 4.324 5.292 1.00 47.41 117 TRP A C 1
ATOM 859 O O . TRP A 1 117 ? 17.739 3.730 5.630 1.00 47.41 117 TRP A O 1
ATOM 869 N N . ALA A 1 118 ? 16.782 5.508 4.677 1.00 39.34 118 ALA A N 1
ATOM 870 C CA . ALA A 1 118 ? 18.037 6.233 4.496 1.00 39.34 118 ALA A CA 1
ATOM 871 C C . ALA A 1 118 ? 18.637 6.738 5.817 1.00 39.34 118 ALA A C 1
ATOM 873 O O . ALA A 1 118 ? 19.859 6.862 5.920 1.00 39.34 118 ALA A O 1
ATOM 874 N N . HIS A 1 119 ? 17.793 7.018 6.812 1.00 33.84 119 HIS A N 1
ATOM 875 C CA . HIS A 1 119 ? 18.180 7.649 8.074 1.00 33.84 119 HIS A CA 1
ATOM 876 C C . HIS A 1 119 ? 18.337 6.682 9.262 1.00 33.84 119 HIS A C 1
ATOM 878 O O . HIS A 1 119 ? 18.671 7.131 10.354 1.00 33.84 119 HIS A O 1
ATOM 884 N N . GLY A 1 120 ? 18.218 5.365 9.049 1.00 33.88 120 GLY A N 1
ATOM 885 C CA . GLY A 1 120 ? 18.707 4.355 9.999 1.00 33.88 120 GLY A CA 1
ATOM 886 C C . GLY A 1 120 ? 17.820 4.077 11.220 1.00 33.88 120 GLY A C 1
ATOM 887 O O . GLY A 1 120 ? 18.334 3.647 12.245 1.00 33.88 120 GLY A O 1
ATOM 888 N N . SER A 1 121 ? 16.503 4.293 11.140 1.00 32.56 121 SER A N 1
ATOM 889 C CA . SER A 1 121 ? 15.584 4.071 12.278 1.00 32.56 121 SER A CA 1
ATOM 890 C C . SER A 1 121 ? 14.976 2.656 12.369 1.00 32.56 121 SER A C 1
ATOM 892 O O . SER A 1 121 ? 14.163 2.397 13.249 1.00 32.56 121 SER A O 1
ATOM 894 N N . LEU A 1 122 ? 15.357 1.730 11.483 1.00 32.66 122 LEU A N 1
ATOM 895 C CA . LEU A 1 122 ? 15.023 0.296 11.537 1.00 32.66 122 LEU A CA 1
ATOM 896 C C . LEU A 1 122 ? 16.311 -0.515 11.296 1.00 32.66 122 LEU A C 1
ATOM 898 O O . LEU A 1 122 ? 17.191 -0.011 10.594 1.00 32.66 122 LEU A O 1
ATOM 902 N N . PRO A 1 123 ? 16.464 -1.728 11.866 1.00 26.72 123 PRO A N 1
ATOM 903 C CA . PRO A 1 123 ? 17.748 -2.423 11.936 1.00 26.72 123 PRO A CA 1
ATOM 904 C C . PRO A 1 123 ? 18.198 -2.954 10.564 1.00 26.72 123 PRO A C 1
ATOM 906 O O . PRO A 1 123 ? 17.977 -4.108 10.214 1.00 26.72 123 PRO A O 1
ATOM 909 N N . TRP A 1 124 ? 18.856 -2.093 9.788 1.00 28.27 124 TRP A N 1
ATOM 910 C CA . TRP A 1 124 ? 19.862 -2.443 8.787 1.00 28.27 124 TRP A CA 1
ATOM 911 C C . TRP A 1 124 ? 20.827 -1.253 8.616 1.00 28.27 124 TRP A C 1
ATOM 913 O O . TRP A 1 124 ? 20.371 -0.128 8.397 1.00 28.27 124 TRP A O 1
ATOM 923 N N . PRO A 1 125 ? 22.155 -1.439 8.709 1.00 24.94 125 PRO A N 1
ATOM 924 C CA . PRO A 1 125 ? 23.097 -0.329 8.744 1.00 24.94 125 PRO A CA 1
ATOM 925 C C . PRO A 1 125 ? 23.514 0.076 7.326 1.00 24.94 125 PRO A C 1
ATOM 927 O O . PRO A 1 125 ? 24.612 -0.274 6.916 1.00 24.94 125 PRO A O 1
ATOM 930 N N . GLN A 1 126 ? 22.687 0.790 6.545 1.00 31.95 126 GLN A N 1
ATOM 931 C CA . GLN A 1 126 ? 23.173 1.477 5.328 1.00 31.95 126 GLN A CA 1
ATOM 932 C C . GLN A 1 126 ? 22.179 2.481 4.711 1.00 31.95 126 GLN A C 1
ATOM 934 O O . GLN A 1 126 ? 21.037 2.156 4.400 1.00 31.95 126 GLN A O 1
ATOM 939 N N . ARG A 1 127 ? 22.683 3.698 4.452 1.00 30.95 127 ARG A N 1
ATOM 940 C CA . ARG A 1 127 ? 21.998 4.836 3.811 1.00 30.95 127 ARG A CA 1
ATOM 941 C C . ARG A 1 127 ? 21.505 4.523 2.387 1.00 30.95 127 ARG A C 1
ATOM 943 O O . ARG A 1 127 ? 22.308 4.229 1.502 1.00 30.95 127 ARG A O 1
ATOM 950 N N . LEU A 1 128 ? 20.217 4.739 2.122 1.00 34.47 128 LEU A N 1
ATOM 951 C CA . LEU A 1 128 ? 19.671 4.957 0.776 1.00 34.47 128 LEU A CA 1
ATOM 952 C C . LEU A 1 128 ? 19.946 6.405 0.329 1.00 34.47 128 LEU A C 1
ATOM 954 O O . LEU A 1 128 ? 19.774 7.350 1.095 1.00 34.47 128 LEU A O 1
ATOM 958 N N . LYS A 1 129 ? 20.388 6.611 -0.916 1.00 33.34 129 LYS A N 1
ATOM 959 C CA . LYS A 1 129 ? 20.563 7.957 -1.487 1.00 33.34 129 LYS A CA 1
ATOM 960 C C . LYS A 1 129 ? 19.242 8.413 -2.114 1.00 33.34 129 LYS A C 1
ATOM 962 O O . LYS A 1 129 ? 18.937 8.021 -3.234 1.00 33.34 129 LYS A O 1
ATOM 967 N N . SER A 1 130 ? 18.472 9.258 -1.429 1.00 35.38 130 SER A N 1
ATOM 968 C CA . SER A 1 130 ? 17.311 9.934 -2.027 1.00 35.38 130 SER A CA 1
ATOM 969 C C . SER A 1 130 ? 17.763 11.179 -2.800 1.00 35.38 130 SER A C 1
ATOM 971 O O . SER A 1 130 ? 18.259 12.136 -2.207 1.00 35.38 130 SER A O 1
ATOM 973 N N . ALA A 1 131 ? 17.611 11.189 -4.124 1.00 32.78 131 ALA A N 1
ATOM 974 C CA . ALA A 1 131 ? 17.996 12.321 -4.971 1.00 32.78 131 ALA A CA 1
ATOM 975 C C . ALA A 1 131 ? 16.872 13.368 -5.111 1.00 32.78 131 ALA A C 1
ATOM 977 O O . ALA A 1 131 ? 16.298 13.535 -6.183 1.00 32.78 131 ALA A O 1
ATOM 978 N N . THR A 1 132 ? 16.550 14.118 -4.058 1.00 31.84 132 THR A N 1
ATOM 979 C CA . THR A 1 132 ? 15.608 15.256 -4.128 1.00 31.84 132 THR A CA 1
ATOM 980 C C . THR A 1 132 ? 16.150 16.368 -5.016 1.00 31.84 132 THR A C 1
ATOM 982 O O . THR A 1 132 ? 16.898 17.238 -4.593 1.00 31.84 132 THR A O 1
ATOM 985 N N . SER A 1 133 ? 15.781 16.329 -6.297 1.00 31.55 133 SER A N 1
ATOM 986 C CA . SER A 1 133 ? 16.012 17.426 -7.236 1.00 31.55 133 SER A CA 1
ATOM 987 C C . SER A 1 133 ? 14.868 17.503 -8.243 1.00 31.55 133 SER A C 1
ATOM 989 O O . SER A 1 133 ? 14.693 16.661 -9.121 1.00 31.55 133 SER A O 1
ATOM 991 N N . SER A 1 134 ? 14.045 18.525 -8.061 1.00 28.78 134 SER A N 1
ATOM 992 C CA . SER A 1 134 ? 12.845 18.831 -8.824 1.00 28.78 134 SER A CA 1
ATOM 993 C C . SER A 1 134 ? 13.191 19.574 -10.117 1.00 28.78 134 SER A C 1
ATOM 995 O O . SER A 1 134 ? 13.695 20.691 -10.083 1.00 28.78 134 SER A O 1
ATOM 997 N N . LYS A 1 135 ? 12.860 18.980 -11.270 1.00 23.72 135 LYS A N 1
ATOM 998 C CA . LYS A 1 135 ? 12.368 19.707 -12.456 1.00 23.72 135 LYS A CA 1
ATOM 999 C C . LYS A 1 135 ? 11.328 18.820 -13.157 1.00 23.72 135 LYS A C 1
ATOM 1001 O O . LYS A 1 135 ? 11.634 17.655 -13.406 1.00 23.72 135 LYS A O 1
ATOM 1006 N N . PRO A 1 136 ? 10.112 19.319 -13.430 1.00 25.95 136 PRO A N 1
ATOM 1007 C CA . PRO A 1 136 ? 9.031 18.520 -13.993 1.00 25.95 136 PRO A CA 1
ATOM 1008 C C . PRO A 1 136 ? 9.253 18.320 -15.496 1.00 25.95 136 PRO A C 1
ATOM 1010 O O . PRO A 1 136 ? 9.422 19.287 -16.235 1.00 25.95 136 PRO A O 1
ATOM 1013 N N . ILE A 1 137 ? 9.230 17.072 -15.962 1.00 28.92 137 ILE A N 1
ATOM 1014 C CA . ILE A 1 137 ? 8.995 16.758 -17.375 1.00 28.92 137 ILE A CA 1
ATOM 1015 C C . ILE A 1 137 ? 7.678 15.978 -17.417 1.00 28.92 137 ILE A C 1
ATOM 1017 O O . ILE A 1 137 ? 7.553 14.972 -16.726 1.00 28.92 137 ILE A O 1
ATOM 1021 N N . MET A 1 138 ? 6.733 16.511 -18.205 1.00 25.41 138 MET A N 1
ATOM 1022 C CA . MET A 1 138 ? 5.283 16.243 -18.307 1.00 25.41 138 MET A CA 1
ATOM 1023 C C . MET A 1 138 ? 4.389 16.930 -17.250 1.00 25.41 138 MET A C 1
ATOM 1025 O O . MET A 1 138 ? 4.339 16.560 -16.081 1.00 25.41 138 MET A O 1
ATOM 1029 N N . ARG A 1 139 ? 3.649 17.961 -17.692 1.00 24.47 139 ARG A N 1
ATOM 1030 C CA . ARG A 1 139 ? 2.514 18.593 -16.981 1.00 24.47 139 ARG A CA 1
ATOM 1031 C C . ARG A 1 139 ? 1.213 17.848 -17.359 1.00 24.47 139 ARG A C 1
ATOM 1033 O O . ARG A 1 139 ? 1.148 17.405 -18.501 1.00 24.47 139 ARG A O 1
ATOM 1040 N N . PRO A 1 140 ? 0.143 17.830 -16.538 1.00 32.97 140 PRO A N 1
ATOM 1041 C CA . PRO A 1 140 ? 0.056 17.863 -15.084 1.00 32.97 140 PRO A CA 1
ATOM 1042 C C . PRO A 1 140 ? -0.447 16.500 -14.560 1.00 32.97 140 PRO A C 1
ATOM 1044 O O . PRO A 1 140 ? -1.633 16.209 -14.626 1.00 32.97 140 PRO A O 1
ATOM 1047 N N . MET A 1 141 ? 0.431 15.669 -13.992 1.00 28.95 141 MET A N 1
ATOM 1048 C CA . MET A 1 141 ? -0.001 14.594 -13.084 1.00 28.95 141 MET A CA 1
ATOM 1049 C C . MET A 1 141 ? 1.151 14.169 -12.163 1.00 28.95 141 MET A C 1
ATOM 1051 O O . MET A 1 141 ? 1.774 13.136 -12.354 1.00 28.95 141 MET A O 1
ATOM 1055 N N . TRP A 1 142 ? 1.495 15.044 -11.211 1.00 31.97 142 TRP A N 1
ATOM 1056 C CA . TRP A 1 142 ? 2.047 14.730 -9.881 1.00 31.97 142 TRP A CA 1
ATOM 1057 C C . TRP A 1 142 ? 3.036 13.541 -9.815 1.00 31.97 142 TRP A C 1
ATOM 1059 O O . TRP A 1 142 ? 2.931 12.658 -8.964 1.00 31.97 142 TRP A O 1
ATOM 1069 N N . CYS A 1 143 ? 4.036 13.537 -10.700 1.00 30.86 143 CYS A N 1
ATOM 1070 C CA . CYS A 1 143 ? 5.185 12.639 -10.643 1.00 30.86 143 CYS A CA 1
ATOM 1071 C C . CYS A 1 143 ? 6.324 13.359 -9.908 1.00 30.86 143 CYS A C 1
ATOM 1073 O O . CYS A 1 143 ? 6.972 14.233 -10.489 1.00 30.86 143 CYS A O 1
ATOM 1075 N N . LEU A 1 144 ? 6.605 13.008 -8.646 1.00 33.50 144 LEU A N 1
ATOM 1076 C CA . LEU A 1 144 ? 7.866 13.417 -8.018 1.00 33.50 144 LEU A CA 1
ATOM 1077 C C . LEU A 1 144 ? 8.974 12.548 -8.613 1.00 33.50 144 LEU A C 1
ATOM 1079 O O . LEU A 1 144 ? 9.349 11.504 -8.090 1.00 33.50 144 LEU A O 1
ATOM 1083 N N . THR A 1 145 ? 9.498 12.990 -9.751 1.00 34.75 145 THR A N 1
ATOM 1084 C CA . THR A 1 145 ? 10.779 12.488 -10.229 1.00 34.75 145 THR A CA 1
ATOM 1085 C C . THR A 1 145 ? 11.850 13.108 -9.342 1.00 34.75 145 THR A C 1
ATOM 1087 O O . THR A 1 145 ? 12.090 14.315 -9.393 1.00 34.75 145 THR A O 1
ATOM 1090 N N . LEU A 1 146 ? 12.511 12.283 -8.539 1.00 31.39 146 LEU A N 1
ATOM 1091 C CA . LEU A 1 146 ? 13.837 12.578 -8.014 1.00 31.39 146 LEU A CA 1
ATOM 1092 C C . LEU A 1 146 ? 14.803 12.619 -9.226 1.00 31.39 146 LEU A C 1
ATOM 1094 O O . LEU A 1 146 ? 15.354 11.608 -9.647 1.00 31.39 146 LEU A O 1
ATOM 1098 N N . ARG A 1 147 ? 14.880 13.813 -9.837 1.00 29.80 147 ARG A N 1
ATOM 1099 C CA . ARG A 1 147 ? 15.553 14.285 -11.068 1.00 29.80 147 ARG A CA 1
ATOM 1100 C C . ARG A 1 147 ? 15.121 13.736 -12.434 1.00 29.80 147 ARG A C 1
ATOM 1102 O O . ARG A 1 147 ? 15.482 12.644 -12.870 1.00 29.80 147 ARG A O 1
ATOM 1109 N N . ALA A 1 148 ? 14.468 14.626 -13.185 1.00 26.88 148 ALA A N 1
ATOM 1110 C CA . ALA A 1 148 ? 14.435 14.643 -14.639 1.00 26.88 148 ALA A CA 1
ATOM 1111 C C . ALA A 1 148 ? 15.840 14.606 -15.235 1.00 26.88 148 ALA A C 1
ATOM 1113 O O . ALA A 1 148 ? 16.709 15.356 -14.800 1.00 26.88 148 ALA A O 1
ATOM 1114 N N . VAL A 1 149 ? 16.022 13.855 -16.319 1.00 28.16 149 VAL A N 1
ATOM 1115 C CA . VAL A 1 149 ? 16.991 14.255 -17.335 1.00 28.16 149 VAL A CA 1
ATOM 1116 C C . VAL A 1 149 ? 16.461 13.791 -18.703 1.00 28.16 149 VAL A C 1
ATOM 1118 O O . VAL A 1 149 ? 16.305 12.613 -18.979 1.00 28.16 149 VAL A O 1
ATOM 1121 N N . SER A 1 150 ? 16.174 14.723 -19.591 1.00 29.64 150 SER A N 1
ATOM 1122 C CA . SER A 1 150 ? 16.592 14.668 -20.993 1.00 29.64 150 SER A CA 1
ATOM 1123 C C . SER A 1 150 ? 17.148 16.069 -21.183 1.00 29.64 150 SER A C 1
ATOM 1125 O O . SER A 1 150 ? 16.419 17.034 -20.987 1.00 29.64 150 SER A O 1
ATOM 1127 N N . ARG A 1 151 ? 18.457 16.253 -21.241 1.00 28.17 151 ARG A N 1
ATOM 1128 C CA . ARG A 1 151 ? 19.256 16.257 -22.465 1.00 28.17 151 ARG A CA 1
ATOM 1129 C C . ARG A 1 151 ? 20.699 16.507 -22.003 1.00 28.17 151 ARG A C 1
ATOM 1131 O O . ARG A 1 151 ? 20.877 17.183 -20.994 1.00 28.17 151 ARG A O 1
ATOM 1138 N N . SER A 1 152 ? 21.673 15.960 -22.730 1.00 32.53 152 SER A N 1
ATOM 1139 C CA . SER A 1 152 ? 23.060 16.460 -22.797 1.00 32.53 152 SER A CA 1
ATOM 1140 C C . SER A 1 152 ? 23.735 16.813 -21.461 1.00 32.53 152 SER A C 1
ATOM 1142 O O . SER A 1 152 ? 23.718 17.956 -21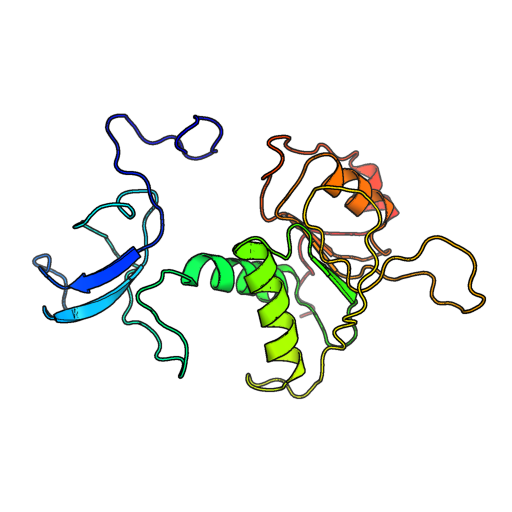.016 1.00 32.53 152 SER A O 1
ATOM 1144 N N . GLY A 1 153 ? 24.378 15.822 -20.852 1.00 30.89 153 GLY A N 1
ATOM 1145 C CA . GLY A 1 153 ? 25.402 16.025 -19.834 1.00 30.89 153 GLY A CA 1
ATOM 1146 C C . GLY A 1 153 ? 26.352 14.842 -19.900 1.00 30.89 153 GLY A C 1
ATOM 1147 O O . GLY A 1 153 ? 25.936 13.713 -19.641 1.00 30.89 153 GLY A O 1
ATOM 1148 N N . GLU A 1 154 ? 27.577 15.093 -20.344 1.00 32.94 154 GLU A N 1
ATOM 1149 C CA . GLU A 1 154 ? 28.664 14.122 -20.394 1.00 32.94 154 GLU A CA 1
ATOM 1150 C C . GLU A 1 154 ? 28.914 13.556 -18.994 1.00 32.94 154 GLU A C 1
ATOM 1152 O O . GLU A 1 154 ? 29.103 14.278 -18.017 1.00 32.94 154 GLU A O 1
ATOM 1157 N N . GLY A 1 155 ? 28.827 12.236 -18.888 1.00 36.94 155 GLY A N 1
ATOM 1158 C CA . GLY A 1 155 ? 28.943 11.500 -17.639 1.00 36.94 155 GLY A CA 1
ATOM 1159 C C . GLY A 1 155 ? 28.155 10.204 -17.747 1.00 36.94 155 GLY A C 1
ATOM 1160 O O . GLY A 1 155 ? 26.987 10.212 -18.130 1.00 36.94 155 GLY A O 1
ATOM 1161 N N . ASN A 1 156 ? 28.782 9.079 -17.408 1.00 37.31 156 ASN A N 1
ATOM 1162 C CA . ASN A 1 156 ? 28.265 7.708 -17.538 1.00 37.31 156 ASN A CA 1
ATOM 1163 C C . ASN A 1 156 ? 27.028 7.378 -16.664 1.00 37.31 156 ASN A C 1
ATOM 1165 O O . ASN A 1 156 ? 26.792 6.227 -16.306 1.00 37.31 156 ASN A O 1
ATOM 1169 N N . TYR A 1 157 ? 26.173 8.351 -16.357 1.00 39.75 157 TYR A N 1
ATOM 1170 C CA . TYR A 1 157 ? 24.841 8.156 -15.798 1.00 39.75 157 TYR A CA 1
ATOM 1171 C C . TYR A 1 157 ? 23.855 7.748 -16.901 1.00 39.75 157 TYR A C 1
ATOM 1173 O O . TYR A 1 157 ? 22.833 8.402 -17.123 1.00 39.75 157 TYR A O 1
ATOM 1181 N N . ARG A 1 158 ? 24.118 6.623 -17.585 1.00 44.00 158 ARG A N 1
ATOM 1182 C CA . ARG A 1 158 ? 23.049 5.834 -18.220 1.00 44.00 158 ARG A CA 1
ATOM 1183 C C . ARG A 1 158 ? 22.168 5.287 -17.089 1.00 44.00 158 ARG A C 1
ATOM 1185 O O . ARG A 1 158 ? 22.400 4.234 -16.510 1.00 44.00 158 ARG A O 1
ATOM 1192 N N . ARG A 1 159 ? 21.230 6.155 -16.730 1.00 54.19 159 ARG A N 1
ATOM 1193 C CA . ARG A 1 159 ? 20.291 6.203 -15.608 1.00 54.19 159 ARG A CA 1
ATOM 1194 C C . ARG A 1 159 ? 19.680 4.845 -15.298 1.00 54.19 159 ARG A C 1
ATOM 1196 O O . ARG A 1 159 ? 18.830 4.360 -16.040 1.00 54.19 159 ARG A O 1
ATOM 1203 N N . ARG A 1 160 ? 20.096 4.255 -14.183 1.00 62.41 160 ARG A N 1
ATOM 1204 C CA . ARG A 1 160 ? 19.490 3.037 -13.657 1.00 62.41 160 ARG A CA 1
ATOM 1205 C C . ARG A 1 160 ? 18.204 3.409 -12.921 1.00 62.41 160 ARG A C 1
ATOM 1207 O O . ARG A 1 160 ? 18.227 4.242 -12.028 1.00 62.41 160 ARG A O 1
ATOM 1214 N N . ARG A 1 161 ? 17.073 2.860 -13.362 1.00 69.69 161 ARG A N 1
ATOM 1215 C CA . ARG A 1 161 ? 15.805 2.803 -12.620 1.00 69.69 161 ARG A CA 1
ATOM 1216 C C . ARG A 1 161 ? 15.684 1.356 -12.160 1.00 69.69 161 ARG A C 1
ATOM 1218 O O . ARG A 1 161 ? 15.113 0.536 -12.877 1.00 69.69 161 ARG A O 1
ATOM 1225 N N . ASP A 1 162 ? 16.365 1.029 -11.063 1.00 78.56 162 ASP A N 1
ATOM 1226 C CA . ASP A 1 162 ? 16.498 -0.349 -10.568 1.00 78.56 162 ASP A CA 1
ATOM 1227 C C . ASP A 1 162 ? 15.182 -0.859 -9.977 1.00 78.56 162 ASP A C 1
ATOM 1229 O O . ASP A 1 162 ? 14.899 -2.059 -10.025 1.00 78.56 162 ASP A O 1
ATOM 1233 N N . VAL A 1 163 ? 14.376 0.056 -9.434 1.00 85.44 163 VAL A N 1
ATOM 1234 C CA . VAL A 1 163 ? 13.029 -0.205 -8.926 1.00 85.44 163 VAL A CA 1
ATOM 1235 C C . VAL A 1 163 ? 12.095 0.914 -9.370 1.00 85.44 163 VAL A C 1
ATOM 1237 O O . VAL A 1 163 ? 12.434 2.091 -9.281 1.00 85.44 163 VAL A O 1
ATOM 1240 N N . ILE A 1 164 ? 10.907 0.560 -9.839 1.00 88.12 164 ILE A N 1
ATOM 1241 C CA . ILE A 1 164 ? 9.833 1.500 -10.149 1.00 88.12 164 ILE A CA 1
ATOM 1242 C C . ILE A 1 164 ? 8.612 1.104 -9.319 1.00 88.12 164 ILE A C 1
ATOM 1244 O O . ILE A 1 164 ? 8.201 -0.051 -9.358 1.00 88.12 164 ILE A O 1
ATOM 1248 N N . TYR A 1 165 ? 8.052 2.049 -8.571 1.00 88.88 165 TYR A N 1
ATOM 1249 C CA . TYR A 1 165 ? 6.826 1.916 -7.789 1.00 88.88 165 TYR A CA 1
ATOM 1250 C C . TYR A 1 165 ? 5.695 2.637 -8.521 1.00 88.88 165 TYR A C 1
ATOM 1252 O O . TYR A 1 165 ? 5.736 3.863 -8.661 1.00 88.88 165 TYR A O 1
ATOM 1260 N N . ASP A 1 166 ? 4.709 1.883 -9.006 1.00 90.50 166 ASP A N 1
ATOM 1261 C CA . ASP A 1 166 ? 3.680 2.393 -9.910 1.00 90.50 166 ASP A CA 1
ATOM 1262 C C . ASP A 1 166 ? 2.250 2.154 -9.387 1.00 90.50 166 ASP A C 1
ATOM 1264 O O . ASP A 1 166 ? 1.681 1.075 -9.575 1.00 90.50 166 ASP A O 1
ATOM 1268 N N . PRO A 1 167 ? 1.646 3.159 -8.726 1.00 90.31 167 PRO A N 1
ATOM 1269 C CA . PRO A 1 167 ? 0.226 3.163 -8.387 1.00 90.31 167 PRO A CA 1
ATOM 1270 C C . PRO A 1 167 ? -0.668 3.736 -9.504 1.00 90.31 167 PRO A C 1
ATOM 1272 O O . PRO A 1 167 ? -1.887 3.804 -9.332 1.00 90.31 167 PRO A O 1
ATOM 1275 N N . VAL A 1 168 ? -0.088 4.208 -10.614 1.00 89.25 168 VAL A N 1
ATOM 1276 C CA . VAL A 1 168 ? -0.782 4.990 -11.646 1.00 89.25 168 VAL A CA 1
ATOM 1277 C C . VAL A 1 168 ? -1.253 4.103 -12.793 1.00 89.25 168 VAL A C 1
ATOM 1279 O O . VAL A 1 168 ? -2.410 4.218 -13.209 1.00 89.25 168 VAL A O 1
ATOM 1282 N N . GLY A 1 169 ? -0.405 3.204 -13.292 1.00 89.44 169 GLY A N 1
ATOM 1283 C CA . GLY A 1 169 ? -0.743 2.362 -14.439 1.00 89.44 169 GLY A CA 1
ATOM 1284 C C . GLY A 1 169 ? -0.788 3.138 -15.762 1.00 89.44 169 GLY A C 1
ATOM 1285 O O . GLY A 1 169 ? -0.169 4.195 -15.903 1.00 89.44 169 GLY A O 1
ATOM 1286 N N . GLY A 1 170 ? -1.549 2.628 -16.734 1.00 89.69 170 GLY A N 1
ATOM 1287 C CA . GLY A 1 170 ? -1.770 3.299 -18.017 1.00 89.69 170 GLY A CA 1
ATOM 1288 C C . GLY A 1 170 ? -0.479 3.699 -18.740 1.00 89.69 170 GLY A C 1
ATOM 1289 O O . GLY A 1 170 ? 0.485 2.937 -18.785 1.00 89.69 170 GLY A O 1
ATOM 1290 N N . ASP A 1 171 ? -0.452 4.903 -19.313 1.00 85.12 171 ASP A N 1
ATOM 1291 C CA . ASP A 1 171 ? 0.677 5.366 -20.139 1.00 85.12 171 ASP A CA 1
ATOM 1292 C C . ASP A 1 171 ? 1.957 5.550 -19.306 1.00 85.12 171 ASP A C 1
ATOM 1294 O O . ASP A 1 171 ? 3.071 5.365 -19.796 1.00 85.12 171 ASP A O 1
ATOM 1298 N N . VAL A 1 172 ? 1.802 5.853 -18.012 1.00 84.12 172 VAL A N 1
ATOM 1299 C CA . VAL A 1 172 ? 2.917 5.953 -17.061 1.00 84.12 172 VAL A CA 1
ATOM 1300 C C . VAL A 1 172 ? 3.592 4.593 -16.870 1.00 84.12 172 VAL A C 1
ATOM 1302 O O . VAL A 1 172 ? 4.824 4.512 -16.801 1.00 84.12 172 VAL A O 1
ATOM 1305 N N . PHE A 1 173 ? 2.811 3.513 -16.850 1.00 89.81 173 PHE A N 1
ATOM 1306 C CA . PHE A 1 173 ? 3.349 2.157 -16.815 1.00 89.81 173 PHE A CA 1
ATOM 1307 C C . PHE A 1 173 ? 4.103 1.817 -18.104 1.00 89.81 173 PHE A C 1
ATOM 1309 O O . PHE A 1 173 ? 5.207 1.271 -18.047 1.00 89.81 173 PHE A O 1
ATOM 1316 N N . ASP A 1 174 ? 3.568 2.184 -19.268 1.00 87.69 174 ASP A N 1
ATOM 1317 C CA . ASP A 1 174 ? 4.220 1.899 -20.551 1.00 87.69 174 ASP A CA 1
ATOM 1318 C C . ASP A 1 174 ? 5.591 2.588 -20.640 1.00 87.69 174 ASP A C 1
ATOM 1320 O O . ASP A 1 174 ? 6.595 1.971 -21.015 1.00 87.69 174 ASP A O 1
ATOM 1324 N N . GLU A 1 175 ? 5.679 3.838 -20.185 1.00 85.56 175 GLU A N 1
ATOM 1325 C CA . GLU A 1 175 ? 6.955 4.546 -20.080 1.00 85.56 175 GLU A CA 1
ATOM 1326 C C . GLU A 1 175 ? 7.884 3.925 -19.032 1.00 85.56 175 GLU A C 1
ATOM 1328 O O . GLU A 1 175 ? 9.098 3.839 -19.246 1.00 85.56 175 GLU A O 1
ATOM 1333 N N . SER A 1 176 ? 7.335 3.405 -17.932 1.00 85.75 176 SER A N 1
ATOM 1334 C CA . SER A 1 176 ? 8.095 2.644 -16.933 1.00 85.75 176 SER A CA 1
ATOM 1335 C C . SER A 1 176 ? 8.774 1.429 -17.556 1.00 85.75 176 SER A C 1
ATOM 1337 O O . SER A 1 176 ? 9.975 1.230 -17.381 1.00 85.75 176 SER A O 1
ATOM 1339 N N . VAL A 1 177 ? 8.056 0.677 -18.385 1.00 89.44 177 VAL A N 1
ATOM 1340 C CA . VAL A 1 177 ? 8.594 -0.471 -19.124 1.00 89.44 177 VAL A CA 1
ATOM 1341 C C . VAL A 1 177 ? 9.694 -0.047 -20.107 1.00 89.44 177 VAL A C 1
ATOM 1343 O O . VAL A 1 177 ? 10.725 -0.721 -20.221 1.00 89.44 177 VAL A O 1
ATOM 1346 N N . ARG A 1 178 ? 9.550 1.093 -20.795 1.00 84.31 178 ARG A N 1
ATOM 1347 C CA . ARG A 1 178 ? 10.585 1.614 -21.713 1.00 8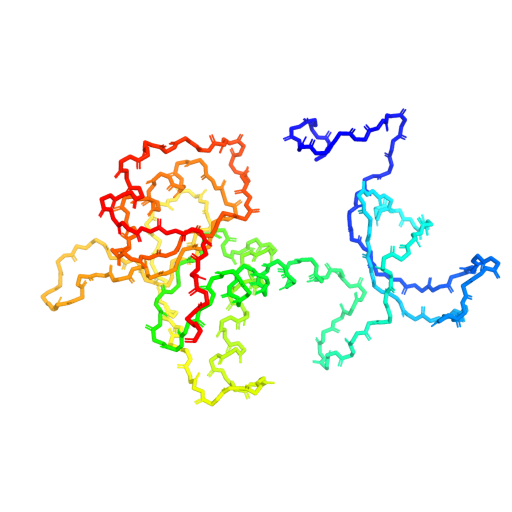4.31 178 ARG A CA 1
ATOM 1348 C C . ARG A 1 178 ? 11.843 2.085 -21.000 1.00 84.31 178 ARG A C 1
ATOM 1350 O O . ARG A 1 178 ? 12.939 1.937 -21.541 1.00 84.31 178 ARG A O 1
ATOM 1357 N N . CYS A 1 179 ? 11.720 2.592 -19.782 1.00 81.81 179 CYS A N 1
ATOM 1358 C CA . CYS A 1 179 ? 12.826 3.234 -19.081 1.00 81.81 179 CYS A CA 1
ATOM 1359 C C . CYS A 1 179 ? 13.469 2.404 -17.964 1.00 81.81 179 CYS A C 1
ATOM 1361 O O . CYS A 1 179 ? 14.543 2.779 -17.493 1.00 81.81 179 CYS A O 1
ATOM 1363 N N . ILE A 1 180 ? 12.828 1.315 -17.527 1.00 85.56 180 ILE A N 1
ATOM 1364 C CA . ILE A 1 180 ? 13.352 0.463 -16.460 1.00 85.56 180 ILE A CA 1
ATOM 1365 C C . ILE A 1 180 ? 14.731 -0.083 -16.830 1.00 85.56 180 ILE A C 1
ATOM 1367 O O . ILE A 1 180 ? 14.990 -0.408 -18.000 1.00 85.56 180 ILE A O 1
ATOM 1371 N N . ALA A 1 181 ? 15.608 -0.162 -15.826 1.00 83.94 181 ALA A N 1
ATOM 1372 C CA . ALA A 1 181 ? 16.926 -0.755 -15.978 1.00 83.94 181 ALA A CA 1
ATOM 1373 C C . ALA A 1 181 ? 16.825 -2.252 -16.299 1.00 83.94 181 ALA A C 1
ATOM 1375 O O . ALA A 1 181 ? 15.860 -2.930 -15.936 1.00 83.94 181 ALA A O 1
ATOM 1376 N N . TRP A 1 182 ? 17.860 -2.777 -16.952 1.00 87.12 182 TRP A N 1
ATOM 1377 C CA . TRP A 1 182 ? 18.011 -4.217 -17.135 1.00 87.12 182 TRP A CA 1
ATOM 1378 C C . TRP A 1 182 ? 18.123 -4.904 -15.773 1.00 87.12 182 TRP A C 1
ATOM 1380 O O . TRP A 1 182 ? 18.881 -4.447 -14.919 1.00 87.12 182 TRP A O 1
ATOM 1390 N N . GLY A 1 183 ? 17.369 -5.982 -15.559 1.00 86.56 183 GLY A N 1
ATOM 1391 C CA . GLY A 1 183 ? 17.297 -6.641 -14.251 1.00 86.56 183 GLY A CA 1
ATOM 1392 C C . GLY A 1 183 ? 16.523 -5.853 -13.186 1.00 86.56 183 GLY A C 1
ATOM 1393 O O . GLY A 1 183 ? 16.599 -6.195 -12.004 1.00 86.56 183 GLY A O 1
ATOM 1394 N N . GLY A 1 184 ? 15.828 -4.778 -13.574 1.00 88.19 184 GLY A N 1
ATOM 1395 C CA . GLY A 1 184 ? 15.074 -3.933 -12.654 1.00 88.19 184 GLY A CA 1
ATOM 1396 C C . GLY A 1 184 ? 13.825 -4.612 -12.086 1.00 88.19 184 GLY A C 1
ATOM 1397 O O . GLY A 1 184 ? 13.482 -5.744 -12.426 1.00 88.19 184 GLY A O 1
ATOM 1398 N N . ARG A 1 185 ? 13.116 -3.900 -11.210 1.00 89.94 185 ARG A N 1
ATOM 1399 C CA . ARG A 1 185 ? 11.845 -4.346 -10.629 1.00 89.94 185 ARG A CA 1
ATOM 1400 C C . ARG A 1 185 ? 10.745 -3.329 -10.873 1.00 89.94 185 ARG A C 1
ATOM 1402 O O . ARG A 1 185 ? 10.913 -2.160 -10.541 1.00 89.94 185 ARG A O 1
ATOM 1409 N N . LEU A 1 186 ? 9.629 -3.774 -11.440 1.00 91.94 186 LEU A N 1
ATOM 1410 C CA . LEU A 1 186 ? 8.455 -2.936 -11.683 1.00 91.94 186 LEU A CA 1
ATOM 1411 C C . LEU A 1 186 ? 7.339 -3.372 -10.733 1.00 91.94 186 LEU A C 1
ATOM 1413 O O . LEU A 1 186 ? 6.738 -4.428 -10.918 1.00 91.94 186 LEU A O 1
ATOM 1417 N N . LEU A 1 187 ? 7.112 -2.581 -9.690 1.00 92.56 187 LEU A N 1
ATOM 1418 C CA . LEU A 1 187 ? 6.145 -2.841 -8.632 1.00 92.56 187 LEU A CA 1
ATOM 1419 C C . LEU A 1 187 ? 4.809 -2.208 -9.019 1.00 92.56 187 LEU A C 1
ATOM 1421 O O . LEU A 1 187 ? 4.632 -0.996 -8.898 1.00 92.56 187 LEU A O 1
ATOM 1425 N N . VAL A 1 188 ? 3.882 -3.036 -9.494 1.00 93.19 188 VAL A N 1
ATOM 1426 C CA . VAL A 1 188 ? 2.516 -2.613 -9.820 1.00 93.19 188 VAL A CA 1
ATOM 1427 C C . VAL A 1 188 ? 1.698 -2.567 -8.540 1.00 93.19 188 VAL A C 1
ATOM 1429 O O . VAL A 1 188 ? 1.464 -3.595 -7.909 1.00 93.19 188 VAL A O 1
ATOM 1432 N N . VAL A 1 189 ? 1.283 -1.366 -8.158 1.00 91.81 189 VAL A N 1
ATOM 1433 C CA . VAL A 1 189 ? 0.545 -1.098 -6.917 1.00 91.81 189 VAL A CA 1
ATOM 1434 C C . VAL A 1 189 ? -0.926 -0.826 -7.213 1.00 91.81 189 VAL A C 1
ATOM 1436 O O . VAL A 1 189 ? -1.799 -1.201 -6.436 1.00 91.81 189 VAL A O 1
ATOM 1439 N N . GLY A 1 190 ? -1.212 -0.176 -8.340 1.00 90.06 190 GLY A N 1
ATOM 1440 C CA . GLY A 1 190 ? -2.566 0.202 -8.715 1.00 90.06 190 GLY A CA 1
ATOM 1441 C C . GLY A 1 190 ? -2.647 0.812 -10.108 1.00 90.06 190 GLY A C 1
ATOM 1442 O O . GLY A 1 190 ? -1.641 0.992 -10.792 1.00 90.06 190 GLY A O 1
ATOM 1443 N N . PHE A 1 191 ? -3.874 1.131 -10.51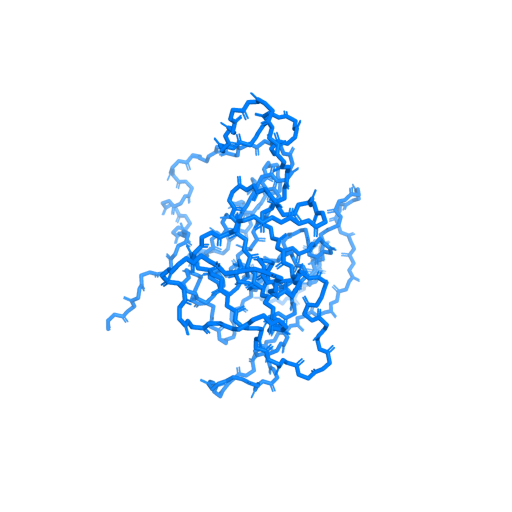1 1.00 91.31 191 PHE A N 1
ATOM 1444 C CA . PHE A 1 191 ? -4.203 1.660 -11.834 1.00 91.31 191 PHE A CA 1
ATOM 1445 C C . PHE A 1 191 ? -5.013 2.951 -11.697 1.00 91.31 191 PHE A C 1
ATOM 1447 O O . PHE A 1 191 ? -6.130 3.046 -12.200 1.00 91.31 191 PHE A O 1
ATOM 1454 N N . ALA A 1 192 ? -4.492 3.937 -10.959 1.00 88.19 192 ALA A N 1
ATOM 1455 C CA . ALA A 1 192 ? -5.205 5.193 -10.701 1.00 88.19 192 ALA A CA 1
ATOM 1456 C C . ALA A 1 192 ? -5.592 5.960 -11.983 1.00 88.19 192 ALA A C 1
ATOM 1458 O O . ALA A 1 192 ? -6.561 6.711 -11.972 1.00 88.19 192 ALA A O 1
ATOM 1459 N N . SER A 1 193 ? -4.880 5.738 -13.093 1.00 87.81 193 SER A N 1
ATOM 1460 C CA . SER A 1 193 ? -5.233 6.265 -14.421 1.00 87.81 193 SER A CA 1
ATOM 1461 C C . SER A 1 193 ? -6.487 5.629 -15.040 1.00 87.81 193 SER A C 1
ATOM 1463 O O . SER A 1 193 ? -6.967 6.103 -16.064 1.00 87.81 193 SER A O 1
ATOM 1465 N N . GLY A 1 194 ? -7.005 4.540 -14.466 1.00 87.44 194 GLY A N 1
ATOM 1466 C CA . GLY A 1 194 ? -8.173 3.807 -14.959 1.00 87.44 194 GLY A CA 1
ATOM 1467 C C . GLY A 1 194 ? -7.871 2.797 -16.069 1.00 87.44 194 GLY A C 1
ATOM 1468 O O . GLY A 1 194 ? -8.696 1.922 -16.327 1.00 87.44 194 GLY A O 1
ATOM 1469 N N . ARG A 1 195 ? -6.685 2.852 -16.691 1.00 88.25 195 ARG A N 1
ATOM 1470 C CA . ARG A 1 195 ? -6.262 1.879 -17.705 1.00 88.25 195 ARG A CA 1
ATOM 1471 C C . ARG A 1 195 ? -5.374 0.802 -17.091 1.00 88.25 195 ARG A C 1
ATOM 1473 O O . ARG A 1 195 ? -4.269 1.083 -16.623 1.00 88.25 195 ARG A O 1
ATOM 1480 N N . ILE A 1 196 ? -5.832 -0.447 -17.166 1.00 90.38 196 ILE A N 1
ATOM 1481 C CA . ILE A 1 196 ? -4.995 -1.615 -16.875 1.00 90.38 196 ILE A CA 1
ATOM 1482 C C . ILE A 1 196 ? -4.014 -1.782 -18.050 1.00 90.38 196 ILE A C 1
ATOM 1484 O O . ILE A 1 196 ? -4.459 -1.948 -19.188 1.00 90.38 196 ILE A O 1
ATOM 1488 N N . PRO A 1 197 ? -2.694 -1.684 -17.822 1.00 89.81 197 PRO A N 1
ATOM 1489 C CA . PRO A 1 197 ? -1.712 -1.759 -18.887 1.00 89.81 197 PRO A CA 1
ATOM 1490 C C . PRO A 1 197 ? -1.532 -3.197 -19.378 1.00 89.81 197 PRO A C 1
ATOM 1492 O O . PRO A 1 197 ? -1.591 -4.159 -18.611 1.00 89.81 197 PRO A O 1
ATOM 1495 N N . THR A 1 198 ? -1.251 -3.331 -20.670 1.00 91.25 198 THR A N 1
ATOM 1496 C CA . THR A 1 198 ? -0.890 -4.594 -21.315 1.00 91.25 198 THR A CA 1
ATOM 1497 C C . THR A 1 198 ? 0.562 -4.529 -21.737 1.00 91.25 198 THR A C 1
ATOM 1499 O O . THR A 1 198 ? 0.968 -3.572 -22.395 1.00 91.25 198 THR A O 1
ATOM 1502 N N . ILE A 1 199 ? 1.339 -5.558 -21.411 1.00 90.44 199 ILE A N 1
ATOM 1503 C CA . ILE A 1 199 ? 2.749 -5.617 -21.775 1.00 90.44 199 ILE A CA 1
ATOM 1504 C C . ILE A 1 199 ? 3.033 -6.799 -22.708 1.00 90.44 199 ILE A C 1
ATOM 1506 O O . ILE A 1 199 ? 2.696 -7.936 -22.375 1.00 90.44 199 ILE A O 1
ATOM 1510 N N . PRO A 1 200 ? 3.707 -6.566 -23.847 1.00 90.12 200 PRO A N 1
ATOM 1511 C CA . PRO A 1 200 ? 4.280 -7.641 -24.642 1.00 90.12 200 PRO A CA 1
ATOM 1512 C C . PRO A 1 200 ? 5.273 -8.470 -23.812 1.00 90.12 200 PRO A C 1
ATOM 1514 O O . PRO A 1 200 ? 6.242 -7.938 -23.268 1.00 90.12 200 PRO A O 1
ATOM 1517 N N . VAL A 1 201 ? 5.056 -9.782 -23.709 1.00 90.75 201 VAL A N 1
ATOM 1518 C CA . VAL A 1 201 ? 5.848 -10.685 -22.844 1.00 90.75 201 VAL A CA 1
ATOM 1519 C C . VAL A 1 201 ? 7.337 -10.764 -23.208 1.00 90.75 201 VAL A C 1
ATOM 1521 O O . VAL A 1 201 ? 8.167 -11.122 -22.372 1.00 90.75 201 VAL A O 1
ATOM 1524 N N . ASN A 1 202 ? 7.711 -10.364 -24.426 1.00 90.38 202 ASN A N 1
ATOM 1525 C CA . ASN A 1 202 ? 9.109 -10.214 -24.823 1.00 90.38 202 ASN A CA 1
ATOM 1526 C C . ASN A 1 202 ? 9.820 -9.085 -24.055 1.00 90.38 202 ASN A C 1
ATOM 1528 O O . ASN A 1 202 ? 11.035 -9.146 -23.898 1.00 90.38 202 ASN A O 1
ATOM 1532 N N . MET A 1 203 ? 9.109 -8.074 -23.547 1.00 90.00 203 MET A N 1
ATOM 1533 C CA . MET A 1 203 ? 9.725 -6.956 -22.824 1.00 90.00 203 MET A CA 1
ATOM 1534 C C . MET A 1 203 ? 10.319 -7.384 -21.470 1.00 90.00 203 MET A C 1
ATOM 1536 O O . MET A 1 203 ? 11.509 -7.120 -21.262 1.00 90.00 203 MET A O 1
ATOM 1540 N N . PRO A 1 204 ? 9.583 -8.079 -20.573 1.00 90.38 204 PRO A N 1
ATOM 1541 C CA . PRO A 1 204 ? 10.168 -8.671 -19.370 1.00 90.38 2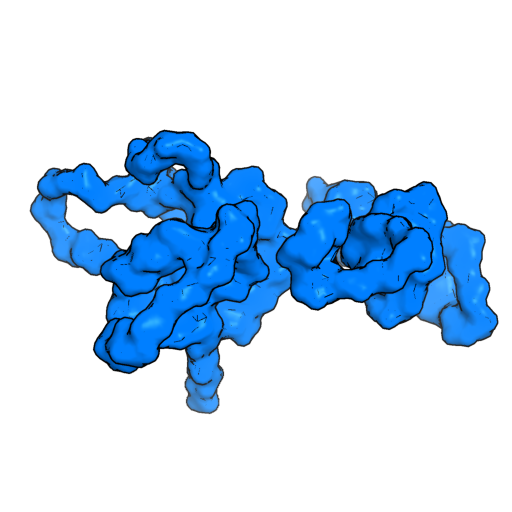04 PRO A CA 1
ATOM 1542 C C . PRO A 1 204 ? 11.295 -9.656 -19.678 1.00 90.38 204 PRO A C 1
ATOM 1544 O O . PRO A 1 204 ? 12.287 -9.671 -18.958 1.00 90.38 204 PRO A O 1
ATOM 1547 N N . LEU A 1 205 ? 11.187 -10.433 -20.764 1.00 89.50 205 LEU A N 1
ATOM 1548 C CA . LEU A 1 205 ? 12.230 -11.376 -21.178 1.00 89.50 205 LEU A CA 1
ATOM 1549 C C . LEU A 1 205 ? 13.526 -10.656 -21.574 1.00 89.50 205 LEU A C 1
ATOM 1551 O O . LEU A 1 205 ? 14.590 -10.962 -21.038 1.00 89.50 205 LEU A O 1
ATOM 1555 N N . ILE A 1 206 ? 13.436 -9.694 -22.498 1.00 86.38 206 ILE A N 1
ATOM 1556 C CA . ILE A 1 206 ? 14.591 -8.961 -23.020 1.00 86.38 206 ILE A CA 1
ATOM 1557 C C . ILE A 1 206 ? 15.231 -8.192 -21.873 1.00 86.38 206 ILE A C 1
ATOM 1559 O O . ILE A 1 206 ? 16.376 -8.449 -21.529 1.00 86.38 206 ILE A O 1
ATOM 1563 N N . LYS A 1 207 ? 14.479 -7.312 -21.209 1.00 83.62 207 LYS A N 1
ATOM 1564 C CA . LYS A 1 207 ? 15.028 -6.456 -20.154 1.00 83.62 207 LYS A CA 1
ATOM 1565 C C . LYS A 1 207 ? 15.262 -7.168 -18.821 1.00 83.62 207 LYS A C 1
ATOM 1567 O O . LYS A 1 207 ? 15.893 -6.588 -17.939 1.00 83.62 207 LYS A O 1
ATOM 1572 N N . ARG A 1 208 ? 14.783 -8.403 -18.659 1.00 84.56 208 ARG A N 1
ATOM 1573 C CA . ARG A 1 208 ? 14.913 -9.228 -17.444 1.00 84.56 208 ARG A CA 1
ATOM 1574 C C . ARG A 1 208 ? 14.356 -8.566 -16.181 1.00 84.56 208 ARG A C 1
ATOM 1576 O O . ARG A 1 208 ? 14.912 -8.768 -15.104 1.00 84.56 208 ARG A O 1
ATOM 1583 N N . PHE A 1 209 ? 13.314 -7.741 -16.296 1.00 81.94 209 PHE A N 1
ATOM 1584 C CA . PHE A 1 209 ? 12.686 -7.135 -15.120 1.00 81.94 209 PHE A CA 1
ATOM 1585 C C . PHE A 1 209 ? 11.504 -7.969 -14.631 1.00 81.94 209 PHE A C 1
ATOM 1587 O O . PHE A 1 209 ? 10.750 -8.524 -15.429 1.00 81.94 209 PHE A O 1
ATOM 1594 N N . PHE A 1 210 ? 11.327 -8.019 -13.312 1.00 76.94 210 PHE A N 1
ATOM 1595 C CA . PHE A 1 210 ? 10.288 -8.815 -12.656 1.00 76.94 210 PHE A CA 1
ATOM 1596 C C . PHE A 1 210 ? 9.631 -8.031 -11.518 1.00 76.94 210 PHE A C 1
ATOM 1598 O O . PHE A 1 210 ? 10.242 -7.140 -10.931 1.00 76.94 210 PHE A O 1
ATOM 1605 N N . GLY A 1 211 ? 8.383 -8.367 -11.183 1.00 68.12 211 GLY A N 1
ATOM 1606 C CA . GLY A 1 211 ? 7.649 -7.708 -10.092 1.00 68.12 211 GLY A CA 1
ATOM 1607 C C . GLY A 1 211 ? 8.177 -8.035 -8.691 1.00 68.12 211 GLY A C 1
ATOM 1608 O O . GLY A 1 211 ? 7.860 -7.337 -7.733 1.00 68.12 211 GLY A O 1
ATOM 1609 N N . CYS A 1 212 ? 8.995 -9.080 -8.553 1.00 62.94 212 CYS A N 1
ATOM 1610 C CA . CYS A 1 212 ? 9.646 -9.457 -7.302 1.00 62.94 212 CYS A CA 1
ATOM 1611 C C . CYS A 1 212 ? 11.070 -9.940 -7.573 1.00 62.94 212 CYS A C 1
ATOM 1613 O O . CYS A 1 212 ? 11.337 -10.538 -8.617 1.00 62.94 212 CYS A O 1
ATOM 1615 N N . ARG A 1 213 ? 11.985 -9.727 -6.624 1.00 61.56 213 ARG A N 1
ATOM 1616 C CA . ARG A 1 213 ? 13.288 -10.403 -6.648 1.00 61.56 213 ARG A CA 1
ATOM 1617 C C . ARG A 1 213 ? 13.110 -11.786 -6.018 1.00 61.56 213 ARG A C 1
ATOM 1619 O O . ARG A 1 213 ? 12.581 -11.875 -4.916 1.00 61.56 213 ARG A O 1
ATOM 1626 N N . CYS A 1 214 ? 13.559 -12.858 -6.678 1.00 54.66 214 CYS A N 1
ATOM 1627 C CA . CYS A 1 214 ? 13.713 -14.141 -5.985 1.00 54.66 214 CYS A CA 1
ATOM 1628 C C . CYS A 1 214 ? 14.641 -13.918 -4.790 1.00 54.66 214 CYS A C 1
ATOM 1630 O O . CYS A 1 214 ? 15.753 -13.411 -4.971 1.00 54.66 214 CYS A O 1
ATOM 1632 N N . ALA A 1 215 ? 14.186 -14.273 -3.588 1.00 49.19 215 ALA A N 1
ATOM 1633 C CA . ALA A 1 215 ? 15.061 -14.327 -2.430 1.00 49.19 215 ALA A CA 1
ATOM 1634 C C . ALA A 1 215 ? 16.255 -15.214 -2.805 1.00 49.19 215 ALA A C 1
ATOM 1636 O O . ALA A 1 215 ? 16.078 -16.387 -3.143 1.00 49.19 215 ALA A O 1
ATOM 1637 N N . ARG A 1 216 ? 17.460 -14.633 -2.840 1.00 45.47 216 ARG A N 1
ATOM 1638 C CA . ARG A 1 216 ? 18.677 -15.441 -2.879 1.00 45.47 216 ARG A CA 1
ATOM 1639 C C . ARG A 1 216 ? 18.662 -16.235 -1.575 1.00 45.47 216 ARG A C 1
ATOM 1641 O O . ARG A 1 216 ? 18.621 -15.612 -0.516 1.00 45.47 216 ARG A O 1
ATOM 1648 N N . ARG A 1 217 ? 18.558 -17.562 -1.684 1.00 36.16 217 ARG A N 1
ATOM 1649 C CA . ARG A 1 217 ? 18.872 -18.461 -0.571 1.00 36.16 217 ARG A CA 1
ATOM 1650 C C . ARG A 1 217 ? 20.323 -18.255 -0.162 1.00 36.16 217 ARG A C 1
ATOM 1652 O O . ARG A 1 217 ? 21.131 -17.957 -1.073 1.00 36.16 217 ARG A O 1
#

Secondary structure (DSSP, 8-state):
-TTS-SS--PPSS----S-EEEE-----TT--S--TT-EEEE--SS--SSSS----S--BPPP--TT--GGG--HHHHHHHHIIIIIIT---TT--EEETTTTSHHHHHHHHHHHHHHTT-SS-------------SSTTS----S----S---SS------EEEESS-HHHHHHHHHHPPTT-EEEE---TTSPPP---THHHHHH--BSS-----

Radius of gyration: 19.97 Å; Cα contacts (8 Å, |Δi|>4): 366; chains: 1; bounding box: 55×38×51 Å

pLDDT: mean 70.97, std 22.18, range [23.72, 93.88]

Nearest PDB structures (foldseek):
  4j6f-assembly1_B  TM=6.799E-01  e=4.186E-07  Sinorhizobium meliloti 1021
  5gxf-assembly1_B  TM=6.121E-01  e=1.028E-06  Ruegeria pomeroyi DSS-3
  8g7w-assembly2_B  TM=6.482E-01  e=1.337E-05  Micromonospora chalcea subsp. izumensis
  3slk-assembly2_B  TM=6.013E-01  e=3.980E-05  Saccharopolyspora spinosa
  1xa0-assembly1_B  TM=6.191E-01  e=8.061E-05  Geobacillus stearothermophilus

Foldseek 3Di:
DVVPLDPDDDDPPFAQDFWAWDFACDDDPPDDPDDGGATKIGGDRGDHPDPDGDDDPPIDRDDDDDPDDSRPTLVVLLVLLCCQCVVFVVDDAPAAEFAALLVDSNNVSNLVVLVVVQVCPDPDPHHHDQQQDDDDDDPDDRGRPSDDDDDDDPDPPPPANQEYHDQAADPVVVVCLVNHAQQHAYAHRHHVVSDHDDDDPVSCVVSVYYNGDDPDD

Mean predicted aligned error: 11.31 Å

Sequence (217 aa):
MTHGGYQHKPEFPFTPGTEMAGEVTALGENVTDFKIGDPVVGGALGGGLAEMGVFPPPVYAPYQIHGFCYRRGHRFGLLTAYVSLVCRGHVQPGDWVLVHGAAGGVGLAASISQSIWAHGSLPWPQRLKSATSSKPIMRPMWCLTLRAVSRSGEGNYRRRRDVIYDPVGGDVFDESVRCIAWGGRLLVVGFASGRIPTIPVNMPLIKRFFGCRCARR